Protein AF-A0A6P0Z0Z0-F1 (afdb_monomer)

Structure (mmCIF, N/CA/C/O backbone):
data_AF-A0A6P0Z0Z0-F1
#
_entry.id   AF-A0A6P0Z0Z0-F1
#
loop_
_atom_site.group_PDB
_atom_site.id
_atom_site.type_symbol
_atom_site.label_atom_id
_atom_site.label_alt_id
_atom_site.label_comp_id
_atom_site.label_asym_id
_atom_site.label_entity_id
_atom_site.label_seq_id
_atom_site.pdbx_PDB_ins_code
_atom_site.Cartn_x
_atom_site.Cartn_y
_atom_site.Cartn_z
_atom_site.occupancy
_atom_site.B_iso_or_equiv
_atom_site.auth_seq_id
_atom_site.auth_comp_id
_atom_site.auth_asym_id
_atom_site.auth_atom_id
_atom_site.pdbx_PDB_model_num
ATOM 1 N N . MET A 1 1 ? -19.751 -30.776 37.132 1.00 36.06 1 MET A N 1
ATOM 2 C CA . MET A 1 1 ? -18.309 -31.025 36.931 1.00 36.06 1 MET A CA 1
ATOM 3 C C . MET A 1 1 ? -17.970 -30.362 35.614 1.00 36.06 1 MET A C 1
ATOM 5 O O . MET A 1 1 ? -18.369 -30.858 34.571 1.00 36.06 1 MET A O 1
ATOM 9 N N . ASN A 1 2 ? -17.449 -29.142 35.716 1.00 34.41 2 ASN A N 1
ATOM 10 C CA . ASN A 1 2 ? -17.318 -28.183 34.624 1.00 34.41 2 ASN A CA 1
ATOM 11 C C . ASN A 1 2 ? -16.089 -28.519 33.781 1.00 34.41 2 ASN A C 1
ATOM 13 O O . ASN A 1 2 ? -15.013 -28.704 34.344 1.00 34.41 2 ASN A O 1
ATOM 17 N N . GLN A 1 3 ? -16.241 -28.529 32.462 1.00 35.66 3 GLN A N 1
ATOM 18 C CA . GLN A 1 3 ? -15.144 -28.285 31.529 1.00 35.66 3 GLN A CA 1
ATOM 19 C C . GLN A 1 3 ? -15.660 -27.324 30.459 1.00 35.66 3 GLN A C 1
ATOM 21 O O . GLN A 1 3 ? -16.188 -27.728 29.426 1.00 35.66 3 GLN A O 1
ATOM 26 N N . GLU A 1 4 ? -15.559 -26.033 30.775 1.00 37.53 4 GLU A N 1
ATOM 27 C CA . GLU A 1 4 ? -15.492 -24.962 29.785 1.00 37.53 4 GLU A CA 1
ATOM 28 C C . GLU A 1 4 ? -14.171 -25.145 29.029 1.00 37.53 4 GLU A C 1
ATOM 30 O O . GLU A 1 4 ? -13.097 -25.067 29.622 1.00 37.53 4 GLU A O 1
ATOM 35 N N . TYR A 1 5 ? -14.249 -25.474 27.740 1.00 38.09 5 TYR A N 1
ATOM 36 C CA . TYR A 1 5 ? -13.088 -25.472 26.857 1.00 38.09 5 TYR A CA 1
ATOM 37 C C . TYR A 1 5 ? -12.923 -24.068 26.275 1.00 38.09 5 TYR A C 1
ATOM 39 O O . TYR A 1 5 ? -13.755 -23.601 25.495 1.00 38.09 5 TYR A O 1
ATOM 47 N N . ASP A 1 6 ? -11.833 -23.428 26.691 1.00 36.09 6 ASP A N 1
ATOM 48 C CA . ASP A 1 6 ? -11.301 -22.155 26.219 1.00 36.09 6 ASP A CA 1
ATOM 49 C C . ASP A 1 6 ? -11.391 -21.989 24.691 1.00 36.09 6 ASP A C 1
ATOM 51 O O . ASP A 1 6 ? -10.693 -22.655 23.927 1.00 36.09 6 ASP A O 1
ATOM 55 N N . HIS A 1 7 ? -12.203 -21.027 24.247 1.00 35.59 7 HIS A N 1
ATOM 56 C CA . HIS A 1 7 ? -12.142 -20.431 22.908 1.00 35.59 7 HIS A CA 1
ATOM 57 C C . HIS A 1 7 ? -11.377 -19.098 22.981 1.00 35.59 7 HIS A C 1
ATOM 59 O O . HIS A 1 7 ? -11.901 -18.033 22.652 1.00 35.59 7 HIS A O 1
ATOM 65 N N . PHE A 1 8 ? -10.117 -19.129 23.430 1.00 36.81 8 PHE A N 1
ATOM 66 C CA . PHE A 1 8 ? -9.229 -17.976 23.266 1.00 36.81 8 PHE A CA 1
ATOM 67 C C . PHE A 1 8 ? -8.790 -17.895 21.802 1.00 36.81 8 PHE A C 1
ATOM 69 O O . PHE A 1 8 ? -7.833 -18.523 21.356 1.00 36.81 8 PHE A O 1
ATOM 76 N N . ASN A 1 9 ? -9.597 -17.145 21.055 1.00 37.28 9 ASN A N 1
ATOM 77 C CA . ASN A 1 9 ? -9.466 -16.836 19.643 1.00 37.28 9 ASN A CA 1
ATOM 78 C C . ASN A 1 9 ? -8.043 -16.393 19.267 1.00 37.28 9 ASN A C 1
ATOM 80 O O . ASN A 1 9 ? -7.393 -15.623 19.973 1.00 37.28 9 ASN A O 1
ATOM 84 N N . ASN A 1 10 ? -7.615 -16.845 18.094 1.00 40.38 10 ASN A N 1
ATOM 85 C CA . ASN A 1 10 ? -6.327 -16.637 17.436 1.00 40.38 10 ASN A CA 1
ATOM 86 C C . ASN A 1 10 ? -6.111 -15.165 16.985 1.00 40.38 10 ASN A C 1
ATOM 88 O O . ASN A 1 10 ? -5.918 -14.874 15.809 1.00 40.38 10 ASN A O 1
ATOM 92 N N . GLN A 1 11 ? -6.194 -14.217 17.923 1.00 48.72 11 GLN A N 1
ATOM 93 C CA . GLN A 1 11 ? -6.231 -12.758 17.707 1.00 48.72 11 GLN A CA 1
ATOM 94 C C . GLN A 1 11 ? -4.870 -12.121 17.363 1.00 48.72 11 GLN A C 1
ATOM 96 O O . GLN A 1 11 ? -4.779 -10.912 17.178 1.00 48.72 11 GLN A O 1
ATOM 101 N N . ASN A 1 12 ? -3.796 -12.912 17.280 1.00 54.72 12 ASN A N 1
ATOM 102 C CA . ASN A 1 12 ? -2.434 -12.410 17.059 1.00 54.72 12 ASN A CA 1
ATOM 103 C C . ASN A 1 12 ? -1.807 -12.878 15.738 1.00 54.72 12 ASN A C 1
ATOM 105 O O . ASN A 1 12 ? -0.615 -12.668 15.512 1.00 54.72 12 ASN A O 1
ATOM 109 N N . GLN A 1 13 ? -2.587 -13.525 14.871 1.00 74.38 13 GLN A N 1
ATOM 110 C CA . GLN A 1 13 ? -2.103 -13.979 13.575 1.00 74.38 13 GLN A CA 1
ATOM 111 C C . GLN A 1 13 ? -2.118 -12.820 12.571 1.00 74.38 13 GLN A C 1
ATOM 113 O O . GLN A 1 13 ? -3.112 -12.108 12.436 1.00 74.38 13 GLN A O 1
ATOM 118 N N . SER A 1 14 ? -0.992 -12.622 11.882 1.00 84.19 14 SER A N 1
ATOM 119 C CA . SER A 1 14 ? -0.887 -11.647 10.792 1.00 84.19 14 SER A CA 1
ATOM 120 C C . SER A 1 14 ? -1.923 -11.968 9.712 1.00 84.19 14 SER A C 1
ATOM 122 O O . SER A 1 14 ? -1.946 -13.090 9.205 1.00 84.19 14 SER A O 1
ATOM 124 N N . LEU A 1 15 ? -2.775 -10.997 9.380 1.00 90.31 15 LEU A N 1
ATOM 125 C CA . LEU A 1 15 ? -3.818 -11.128 8.361 1.00 90.31 15 LEU A CA 1
ATOM 126 C C . LEU A 1 15 ? -3.229 -11.044 6.953 1.00 90.31 15 LEU A C 1
ATOM 128 O O . LEU A 1 15 ? -3.681 -11.739 6.049 1.00 90.31 15 LEU A O 1
ATOM 132 N N . HIS A 1 16 ? -2.231 -10.181 6.762 1.00 95.12 16 HIS A N 1
ATOM 133 C CA . HIS A 1 16 ? -1.623 -9.926 5.462 1.00 95.12 16 HIS A CA 1
ATOM 134 C C . HIS A 1 16 ? -0.207 -9.349 5.635 1.00 95.12 16 HIS A C 1
ATOM 136 O O . HIS A 1 16 ? -0.014 -8.531 6.533 1.00 95.12 16 HIS A O 1
ATOM 142 N N . PRO A 1 17 ? 0.787 -9.690 4.792 1.00 95.19 17 PRO A N 1
ATOM 143 C CA . PRO A 1 17 ? 2.170 -9.233 4.975 1.00 95.19 17 PRO A CA 1
ATOM 144 C C . PRO A 1 17 ? 2.348 -7.709 5.035 1.00 95.19 17 PRO A C 1
ATOM 146 O O . PRO A 1 17 ? 3.215 -7.226 5.755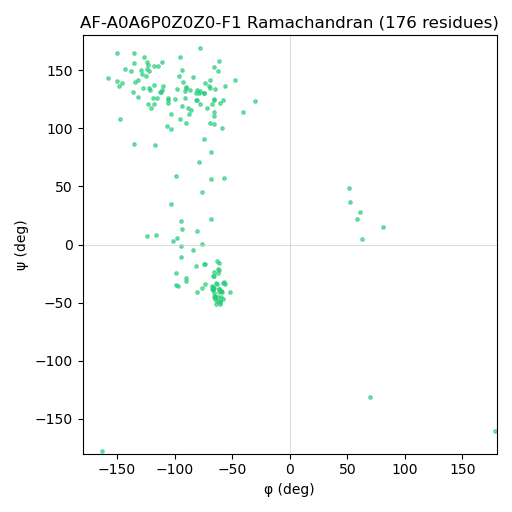 1.00 95.19 17 PRO A O 1
ATOM 149 N N . LEU A 1 18 ? 1.518 -6.949 4.311 1.00 97.06 18 LEU A N 1
ATOM 150 C CA . LEU A 1 18 ? 1.559 -5.481 4.320 1.00 97.06 18 LEU A CA 1
ATOM 151 C C . LEU A 1 18 ? 0.661 -4.844 5.389 1.00 97.06 18 LEU A C 1
ATOM 153 O O . LEU A 1 18 ? 0.992 -3.776 5.893 1.00 97.06 18 LEU A O 1
ATOM 157 N N . LEU A 1 19 ? -0.468 -5.473 5.735 1.00 97.50 19 LEU A N 1
ATOM 158 C CA . LEU A 1 19 ? -1.439 -4.907 6.684 1.00 97.50 19 LEU A CA 1
ATOM 159 C C . LEU A 1 19 ? -1.145 -5.314 8.133 1.00 97.50 19 LEU A C 1
ATOM 161 O O . LEU A 1 19 ? -1.442 -4.576 9.066 1.00 97.50 19 LEU A O 1
ATOM 165 N N . GLY A 1 20 ? -0.537 -6.486 8.312 1.00 96.75 20 GLY A N 1
ATOM 166 C CA . GLY A 1 20 ? -0.215 -7.076 9.598 1.00 96.75 20 GLY A CA 1
ATOM 167 C C . GLY A 1 20 ? -1.463 -7.529 10.343 1.00 96.75 20 GLY A C 1
ATOM 168 O O . GLY A 1 20 ? -2.291 -8.256 9.793 1.00 96.75 20 GLY A O 1
ATOM 169 N N . ARG A 1 21 ? -1.582 -7.148 11.613 1.00 95.69 21 ARG A N 1
ATOM 170 C CA . ARG A 1 21 ? -2.682 -7.568 12.496 1.00 95.69 21 ARG A CA 1
ATOM 171 C C . ARG A 1 21 ? -3.602 -6.402 12.825 1.00 95.69 21 ARG A C 1
ATOM 173 O O . ARG A 1 21 ? -3.182 -5.247 12.814 1.00 95.69 21 ARG A O 1
ATOM 180 N N . ARG A 1 22 ? -4.843 -6.713 13.189 1.00 95.44 22 ARG A N 1
ATOM 181 C CA . ARG A 1 22 ? -5.772 -5.732 13.755 1.00 95.44 22 ARG A CA 1
ATOM 182 C C . ARG A 1 22 ? -5.372 -5.406 15.195 1.00 95.44 22 ARG A C 1
ATOM 184 O O . ARG A 1 22 ? -5.011 -6.301 15.953 1.00 95.44 22 ARG A O 1
ATOM 191 N N . LEU A 1 23 ? -5.456 -4.135 15.568 1.00 93.69 23 LEU A N 1
ATOM 192 C CA . LEU A 1 23 ? -5.315 -3.674 16.944 1.00 93.69 23 LEU A CA 1
ATOM 193 C C . LEU A 1 23 ? -6.705 -3.479 17.555 1.00 93.69 23 LEU A C 1
ATOM 195 O O . LEU A 1 23 ? -7.585 -2.872 16.938 1.00 93.69 23 LEU A O 1
ATOM 199 N N . GLU A 1 24 ? -6.903 -3.977 18.773 1.00 86.50 24 GLU A N 1
ATOM 200 C CA . GLU A 1 24 ? -8.124 -3.706 19.528 1.00 86.50 24 GLU A CA 1
ATOM 201 C C . GLU A 1 24 ? -8.160 -2.235 19.951 1.00 86.50 24 GLU A C 1
ATOM 203 O O . GLU A 1 24 ? -7.171 -1.668 20.420 1.00 86.50 24 GLU A O 1
ATOM 208 N N . SER A 1 25 ? -9.312 -1.594 19.764 1.00 81.00 25 SER A N 1
ATOM 209 C CA . SER A 1 25 ? -9.503 -0.193 20.115 1.00 81.00 25 SER A CA 1
ATOM 210 C C . SER A 1 25 ? -10.924 0.042 20.604 1.00 81.00 25 SER A C 1
ATOM 212 O O . SER A 1 25 ? -11.872 -0.496 20.040 1.00 81.00 25 SER A O 1
ATOM 214 N N . ALA A 1 26 ? -11.065 0.850 21.655 1.00 76.12 26 ALA A N 1
ATOM 215 C CA . ALA A 1 26 ? -12.363 1.229 22.216 1.00 76.12 26 ALA A CA 1
ATOM 216 C C . ALA A 1 26 ? -13.012 2.424 21.487 1.00 76.12 26 ALA A C 1
ATOM 218 O O . ALA A 1 26 ? -14.126 2.819 21.822 1.00 76.12 26 ALA A O 1
ATOM 219 N N . ILE A 1 27 ? -12.310 3.024 20.521 1.00 77.56 27 ILE A N 1
ATOM 220 C CA . ILE A 1 27 ? -12.801 4.141 19.704 1.00 77.56 27 ILE A CA 1
ATOM 221 C C . ILE A 1 27 ? -13.383 3.637 18.380 1.00 77.56 27 ILE A C 1
ATOM 223 O O . ILE A 1 27 ? -13.071 2.535 17.936 1.00 77.56 27 ILE A O 1
ATOM 227 N N . ASN A 1 28 ? -14.200 4.470 17.729 1.00 77.75 28 ASN A N 1
ATOM 228 C CA . ASN A 1 28 ? -14.851 4.164 16.449 1.00 77.75 28 ASN A CA 1
ATOM 229 C C . ASN A 1 28 ? -13.890 4.258 15.240 1.00 77.75 28 ASN A C 1
ATOM 231 O O . ASN A 1 28 ? -14.197 4.867 14.217 1.00 77.75 28 ASN A O 1
ATOM 235 N N . GLU A 1 29 ? -12.697 3.688 15.383 1.00 89.19 29 GLU A N 1
ATOM 236 C CA . GLU A 1 29 ? -11.682 3.561 14.344 1.00 89.19 29 GLU A CA 1
ATOM 237 C C . GLU A 1 29 ? -11.188 2.120 14.324 1.00 89.19 29 GLU A C 1
ATOM 239 O O . GLU A 1 29 ? -10.992 1.494 15.368 1.00 89.19 29 GLU A O 1
ATOM 244 N N . VAL A 1 30 ? -10.932 1.600 13.129 1.00 94.25 30 VAL A N 1
ATOM 245 C CA . VAL A 1 30 ? -10.272 0.308 12.973 1.00 94.25 30 VAL A CA 1
ATOM 246 C C . VAL A 1 30 ? -8.809 0.555 12.667 1.00 94.25 30 VAL A C 1
ATOM 248 O O . VAL A 1 30 ? -8.481 1.269 11.723 1.00 94.25 30 VAL A O 1
ATOM 251 N N . LYS A 1 31 ? -7.926 -0.045 13.463 1.00 95.75 31 LYS A N 1
ATOM 252 C CA . LYS A 1 31 ? -6.480 0.106 13.315 1.00 95.75 31 LYS A CA 1
ATOM 253 C C . LYS A 1 31 ? -5.847 -1.232 13.001 1.00 95.75 31 LYS A C 1
ATOM 255 O O . LYS A 1 31 ? -6.176 -2.244 13.619 1.00 95.75 31 LYS A O 1
ATOM 260 N N . PHE A 1 32 ? -4.918 -1.207 12.065 1.00 97.19 32 PHE A N 1
ATOM 261 C CA . PHE A 1 32 ? -4.037 -2.315 11.749 1.00 97.19 32 PHE A CA 1
ATOM 262 C C . PHE A 1 32 ? -2.598 -1.854 11.873 1.00 97.19 32 PHE A C 1
ATOM 264 O O . PHE A 1 32 ? -2.301 -0.679 11.654 1.00 97.19 32 PHE A O 1
ATOM 271 N N . GLU A 1 33 ? -1.719 -2.786 12.212 1.00 96.94 33 GLU A N 1
ATOM 272 C CA . GLU A 1 33 ? -0.294 -2.533 12.338 1.00 96.94 33 GLU A CA 1
ATOM 273 C C . GLU A 1 33 ? 0.510 -3.654 11.694 1.00 96.94 33 GLU A C 1
ATOM 275 O O . GLU A 1 33 ? 0.294 -4.838 11.983 1.00 96.94 33 GLU A O 1
ATOM 280 N N . SER A 1 34 ? 1.477 -3.259 10.868 1.00 96.81 34 SER A N 1
ATOM 281 C CA . SER A 1 34 ? 2.470 -4.144 10.277 1.00 96.81 34 SER A CA 1
ATOM 282 C C . SER A 1 34 ? 3.886 -3.648 10.539 1.00 96.81 34 SER A C 1
ATOM 284 O O . SER A 1 34 ? 4.135 -2.486 10.869 1.00 96.81 34 SER A O 1
ATOM 286 N N . GLN A 1 35 ? 4.829 -4.570 10.389 1.00 96.38 35 GLN A N 1
ATOM 287 C CA . GLN A 1 35 ? 6.253 -4.287 10.381 1.00 96.38 35 GLN A CA 1
ATOM 288 C C . GLN A 1 35 ? 6.804 -4.753 9.043 1.00 96.38 35 GLN A C 1
ATOM 290 O O . GLN A 1 35 ? 6.743 -5.943 8.733 1.00 96.38 35 GLN A O 1
ATOM 295 N N . ILE A 1 36 ? 7.332 -3.814 8.264 1.00 96.38 36 ILE A N 1
ATOM 296 C CA . ILE A 1 36 ? 7.952 -4.091 6.967 1.00 96.38 36 ILE A CA 1
ATOM 297 C C . ILE A 1 36 ? 9.426 -3.696 6.995 1.00 96.38 36 ILE A C 1
ATOM 299 O O . ILE A 1 36 ? 9.850 -2.836 7.771 1.00 96.38 36 ILE A O 1
ATOM 303 N N . ARG A 1 37 ? 10.212 -4.349 6.147 1.00 96.19 37 ARG A N 1
ATOM 304 C CA . ARG A 1 37 ? 11.631 -4.069 5.907 1.00 96.19 37 ARG A CA 1
ATOM 305 C C . ARG A 1 37 ? 11.881 -4.092 4.406 1.00 96.19 37 ARG A C 1
ATOM 307 O O . ARG A 1 37 ? 11.057 -4.623 3.664 1.00 96.19 37 ARG A O 1
ATOM 314 N N . ILE A 1 38 ? 13.021 -3.571 3.966 1.00 95.44 38 ILE A N 1
ATOM 315 C CA . ILE A 1 38 ? 13.395 -3.591 2.547 1.00 95.44 38 ILE A CA 1
ATOM 316 C C . ILE A 1 38 ? 13.395 -5.021 1.965 1.00 95.44 38 ILE A C 1
ATOM 318 O O . ILE A 1 38 ? 12.936 -5.216 0.844 1.00 95.44 38 ILE A O 1
ATOM 322 N N . GLU A 1 39 ? 13.754 -6.043 2.750 1.00 94.75 39 GLU A N 1
ATOM 323 C CA . GLU A 1 39 ? 13.755 -7.452 2.321 1.00 94.75 39 GLU A CA 1
ATOM 324 C C . GLU A 1 39 ? 12.461 -8.220 2.664 1.00 94.75 39 GLU A C 1
ATOM 326 O O . GLU A 1 39 ? 12.348 -9.413 2.375 1.00 94.75 39 GLU A O 1
ATOM 331 N N . SER A 1 40 ? 11.481 -7.584 3.322 1.00 93.38 40 SER A N 1
ATOM 332 C CA . SER A 1 40 ? 10.277 -8.264 3.816 1.00 93.38 40 SER A CA 1
ATOM 333 C C . SER A 1 40 ? 9.035 -7.361 3.797 1.00 93.38 40 SER A C 1
ATOM 335 O O . SER A 1 40 ? 8.892 -6.513 4.685 1.00 93.38 40 SER A O 1
ATOM 337 N N . PRO A 1 41 ? 8.075 -7.605 2.881 1.00 93.81 41 PRO A N 1
ATOM 338 C CA . PRO A 1 41 ? 8.076 -8.661 1.856 1.00 93.81 41 PRO A CA 1
ATOM 339 C C . PRO A 1 41 ? 9.167 -8.507 0.784 1.00 93.81 41 PRO A C 1
ATOM 341 O O . PRO A 1 41 ? 9.561 -7.394 0.454 1.00 93.81 41 PRO A O 1
ATOM 344 N N . THR A 1 42 ? 9.604 -9.621 0.189 1.00 93.81 42 THR A N 1
ATOM 345 C CA . THR A 1 42 ? 10.766 -9.665 -0.726 1.00 93.81 42 THR A CA 1
ATOM 346 C C . THR A 1 42 ? 10.627 -8.810 -1.982 1.00 93.81 42 THR A C 1
ATOM 348 O O . THR A 1 42 ? 11.631 -8.447 -2.577 1.00 93.81 42 THR A O 1
ATOM 351 N N . PHE A 1 43 ? 9.412 -8.465 -2.409 1.00 94.62 43 PHE A N 1
ATOM 352 C CA . PHE A 1 43 ? 9.227 -7.594 -3.571 1.00 94.62 43 PHE A CA 1
ATOM 353 C C . PHE A 1 43 ? 9.557 -6.120 -3.272 1.00 94.62 43 PHE A C 1
ATOM 355 O O . PHE A 1 43 ? 9.725 -5.342 -4.208 1.00 94.62 43 PHE A O 1
ATOM 362 N N . LEU A 1 44 ? 9.638 -5.710 -1.998 1.00 95.75 44 LEU A N 1
ATOM 363 C CA . LEU A 1 44 ? 9.850 -4.306 -1.628 1.00 95.75 44 LEU A CA 1
ATOM 364 C C . LEU A 1 44 ? 11.222 -3.778 -2.064 1.00 95.75 44 LEU A C 1
ATOM 366 O O . LEU A 1 44 ? 11.309 -2.652 -2.549 1.00 95.75 44 LEU A O 1
ATOM 370 N N . GLN A 1 45 ? 12.268 -4.603 -1.985 1.00 95.50 45 GLN A N 1
ATOM 371 C CA . GLN A 1 45 ? 13.608 -4.276 -2.492 1.00 95.50 45 GLN A CA 1
ATOM 372 C C . GLN A 1 45 ? 13.660 -4.067 -4.015 1.00 95.50 45 GLN A C 1
ATOM 374 O O . GLN A 1 45 ? 14.653 -3.562 -4.521 1.00 95.50 45 GLN A O 1
ATOM 379 N N . HIS A 1 46 ? 12.623 -4.465 -4.760 1.00 96.12 46 HIS A N 1
ATOM 380 C CA . HIS A 1 46 ? 12.593 -4.385 -6.224 1.00 96.12 46 HIS A CA 1
ATOM 381 C C . HIS A 1 46 ? 11.858 -3.145 -6.746 1.00 96.12 46 HIS A C 1
ATOM 383 O O . HIS A 1 46 ? 11.655 -3.028 -7.950 1.00 96.12 46 HIS A O 1
ATOM 389 N N . HIS A 1 47 ? 11.426 -2.227 -5.882 1.00 96.56 47 HIS A N 1
ATOM 390 C CA . HIS A 1 47 ? 10.792 -0.981 -6.306 1.00 96.56 47 HIS A CA 1
ATOM 391 C C . HIS A 1 47 ? 11.633 0.218 -5.867 1.00 96.56 47 HIS A C 1
ATOM 393 O O . HIS A 1 47 ? 11.411 0.814 -4.806 1.00 96.56 47 HIS A O 1
ATOM 399 N N . CYS A 1 48 ? 12.613 0.564 -6.701 1.00 96.69 48 CYS A N 1
ATOM 400 C CA . CYS A 1 48 ? 13.607 1.580 -6.394 1.00 96.69 48 CYS A CA 1
ATOM 401 C C . CYS A 1 48 ? 13.425 2.838 -7.248 1.00 96.69 48 CYS A C 1
ATOM 403 O O . CYS A 1 48 ? 13.211 2.770 -8.457 1.00 96.69 48 CYS A O 1
ATOM 405 N N . VAL A 1 49 ? 13.542 4.005 -6.614 1.00 96.44 49 VAL A N 1
ATOM 406 C CA . VAL A 1 49 ? 13.555 5.312 -7.283 1.00 96.44 49 VAL A CA 1
ATOM 407 C C . VAL A 1 49 ? 14.726 6.124 -6.735 1.00 9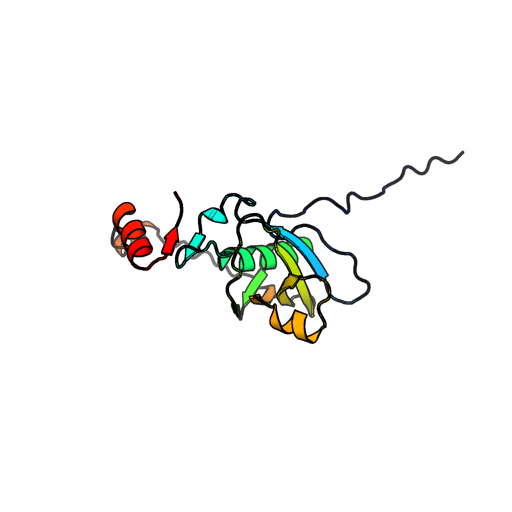6.44 49 VAL A C 1
ATOM 409 O O . VAL A 1 49 ? 14.856 6.263 -5.521 1.00 96.44 49 VAL A O 1
ATOM 412 N N . TYR A 1 50 ? 15.593 6.641 -7.610 1.00 95.19 50 TYR A N 1
ATOM 413 C CA . TYR A 1 50 ? 16.853 7.306 -7.233 1.00 95.19 50 TYR A CA 1
ATOM 414 C C . TYR A 1 50 ? 17.715 6.469 -6.269 1.00 95.19 50 TYR A C 1
ATOM 416 O O . TYR A 1 50 ? 18.157 6.966 -5.233 1.00 95.19 50 TYR A O 1
ATOM 424 N N . ASP A 1 51 ? 17.914 5.187 -6.593 1.00 92.56 51 ASP A N 1
ATOM 425 C CA . ASP A 1 51 ? 18.684 4.216 -5.794 1.00 92.56 51 ASP A CA 1
ATOM 426 C C . ASP A 1 51 ? 18.160 4.021 -4.356 1.00 92.56 51 ASP A C 1
ATOM 428 O O . ASP A 1 51 ? 18.884 3.590 -3.457 1.00 92.56 51 ASP A O 1
ATOM 432 N N . ARG A 1 52 ? 16.884 4.349 -4.111 1.00 95.56 52 ARG A N 1
ATOM 433 C CA . ARG A 1 52 ? 16.199 4.130 -2.832 1.00 95.56 52 ARG A CA 1
ATOM 434 C C . ARG A 1 52 ? 15.020 3.195 -3.023 1.00 95.56 52 ARG A C 1
ATOM 436 O O . ARG A 1 52 ? 14.133 3.495 -3.821 1.00 95.56 52 ARG A O 1
ATOM 443 N N . ALA A 1 53 ? 14.961 2.121 -2.240 1.00 96.56 53 ALA A N 1
ATOM 444 C CA . ALA A 1 53 ? 13.746 1.327 -2.130 1.00 96.56 53 ALA A CA 1
ATOM 445 C C . ALA A 1 53 ? 12.648 2.173 -1.477 1.00 96.56 53 ALA A C 1
ATOM 447 O O . ALA A 1 53 ? 12.822 2.712 -0.378 1.00 96.56 53 ALA A O 1
ATOM 448 N N . ILE A 1 54 ? 11.517 2.299 -2.164 1.00 96.50 54 ILE A N 1
ATOM 449 C CA . ILE A 1 54 ? 10.345 3.013 -1.661 1.00 96.50 54 ILE A CA 1
ATOM 450 C C . ILE A 1 54 ? 9.133 2.096 -1.708 1.00 96.50 54 ILE A C 1
ATOM 452 O O . ILE A 1 54 ? 8.976 1.304 -2.639 1.00 96.50 54 ILE A O 1
ATOM 456 N N . LEU A 1 55 ? 8.245 2.228 -0.725 1.00 97.38 55 LEU A N 1
ATOM 457 C CA . LEU A 1 55 ? 6.991 1.486 -0.721 1.00 97.38 55 LEU A CA 1
ATOM 458 C C . LEU A 1 55 ? 6.167 1.857 -1.977 1.00 97.38 55 LEU A C 1
ATOM 460 O O . LEU A 1 55 ? 5.865 3.042 -2.164 1.00 97.38 55 LEU A O 1
ATOM 464 N N . PRO A 1 56 ? 5.800 0.889 -2.841 1.00 97.38 56 PRO A N 1
ATOM 465 C CA . PRO A 1 56 ? 5.061 1.179 -4.066 1.00 97.38 56 PRO A CA 1
ATOM 466 C C . PRO A 1 56 ? 3.693 1.799 -3.782 1.00 97.38 56 PRO A C 1
ATOM 468 O O . PRO A 1 56 ? 3.020 1.431 -2.820 1.00 97.38 56 PRO A O 1
ATOM 471 N N . ALA A 1 57 ? 3.215 2.653 -4.691 1.00 97.38 57 ALA A N 1
ATOM 472 C CA . ALA A 1 57 ? 1.864 3.219 -4.628 1.00 97.38 57 ALA A CA 1
ATOM 473 C C . ALA A 1 57 ? 0.775 2.137 -4.463 1.00 97.38 57 ALA A C 1
ATOM 475 O O . ALA A 1 57 ? -0.161 2.287 -3.678 1.00 97.38 57 ALA A O 1
ATOM 476 N N . THR A 1 58 ? 0.933 1.020 -5.176 1.00 97.44 58 THR A N 1
ATOM 477 C CA . THR A 1 58 ? 0.014 -0.123 -5.152 1.00 97.44 58 THR A CA 1
ATOM 478 C C . THR A 1 58 ? -0.029 -0.830 -3.798 1.00 97.44 58 THR A C 1
ATOM 480 O O . THR A 1 58 ? -1.073 -1.362 -3.439 1.00 97.44 58 THR A O 1
ATOM 483 N N . ALA A 1 59 ? 1.046 -0.783 -3.005 1.00 98.06 59 ALA A N 1
ATOM 484 C CA . ALA A 1 59 ? 1.069 -1.382 -1.673 1.00 98.06 59 ALA A CA 1
ATOM 485 C C . ALA A 1 59 ? 0.127 -0.652 -0.700 1.00 98.06 59 ALA A C 1
ATOM 487 O O . ALA A 1 59 ? -0.527 -1.300 0.113 1.00 98.06 59 ALA A O 1
ATOM 488 N N . TYR A 1 60 ? -0.005 0.674 -0.810 1.00 98.50 60 TYR A N 1
ATOM 489 C CA . TYR A 1 60 ? -0.979 1.436 -0.018 1.00 98.50 60 TYR A CA 1
ATOM 490 C C . TYR A 1 60 ? -2.423 1.074 -0.375 1.00 98.50 60 TYR A C 1
ATOM 492 O O . TYR A 1 60 ? -3.264 0.920 0.509 1.00 98.50 60 TYR A O 1
ATOM 500 N N . ILE A 1 61 ? -2.706 0.919 -1.672 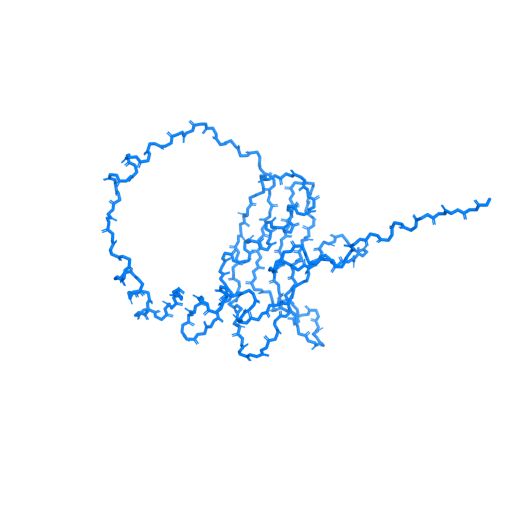1.00 98.19 61 ILE A N 1
ATOM 501 C CA . ILE A 1 61 ? -4.025 0.503 -2.167 1.00 98.19 61 ILE A CA 1
ATOM 502 C C . ILE A 1 61 ? -4.361 -0.896 -1.636 1.00 98.19 61 ILE A C 1
ATOM 504 O O . ILE A 1 61 ? -5.454 -1.103 -1.111 1.00 98.19 61 ILE A O 1
ATOM 508 N N . GLU A 1 62 ? -3.401 -1.820 -1.694 1.00 97.69 62 GLU A N 1
ATOM 509 C CA . GLU A 1 62 ? -3.543 -3.179 -1.168 1.00 97.69 62 GLU A CA 1
ATOM 510 C C . GLU A 1 62 ? -3.837 -3.188 0.339 1.00 97.69 62 GLU A C 1
ATOM 512 O O . GLU A 1 62 ? -4.752 -3.878 0.787 1.00 97.69 62 GLU A O 1
ATOM 517 N N . MET A 1 63 ? -3.110 -2.385 1.130 1.00 98.19 63 MET A N 1
ATOM 518 C CA . MET A 1 63 ? -3.365 -2.234 2.568 1.00 98.19 63 MET A CA 1
ATOM 519 C C . MET A 1 63 ? -4.793 -1.742 2.837 1.00 98.19 63 MET A C 1
ATOM 521 O O . MET A 1 63 ? -5.488 -2.318 3.673 1.00 98.19 63 MET A O 1
ATOM 525 N N . ALA A 1 64 ? -5.251 -0.710 2.121 1.00 97.94 64 ALA A N 1
ATOM 526 C CA . ALA A 1 64 ? -6.582 -0.135 2.305 1.00 97.94 64 ALA A CA 1
ATOM 527 C C . ALA A 1 64 ? -7.707 -1.119 1.931 1.00 97.94 64 ALA A C 1
ATOM 529 O O . ALA A 1 64 ? -8.647 -1.305 2.708 1.00 97.94 64 ALA A O 1
ATOM 530 N N . LEU A 1 65 ? -7.594 -1.784 0.776 1.00 96.56 65 LEU A N 1
ATOM 531 C CA . LEU A 1 65 ? -8.574 -2.770 0.311 1.00 96.56 65 LEU A CA 1
ATOM 532 C C . LEU A 1 65 ? -8.608 -4.006 1.214 1.00 96.56 65 LEU A C 1
ATOM 534 O O . LEU A 1 65 ? -9.681 -4.433 1.638 1.00 96.56 65 LEU A O 1
ATOM 538 N N . THR A 1 66 ? -7.442 -4.541 1.585 1.00 96.19 66 THR A N 1
ATOM 539 C CA . THR A 1 66 ? -7.355 -5.670 2.520 1.00 96.19 66 THR A CA 1
ATOM 540 C C . THR A 1 66 ? -7.971 -5.312 3.873 1.00 96.19 66 THR A C 1
ATOM 542 O O . THR A 1 66 ? -8.690 -6.122 4.461 1.00 96.19 66 THR A O 1
ATOM 545 N N . ALA A 1 67 ? -7.744 -4.088 4.363 1.00 96.19 67 ALA A N 1
ATOM 546 C CA . ALA A 1 67 ? -8.295 -3.638 5.635 1.00 96.19 67 ALA A CA 1
ATOM 547 C C . ALA A 1 67 ? -9.826 -3.658 5.631 1.00 96.19 67 ALA A C 1
ATOM 549 O O . ALA A 1 67 ? -10.420 -4.241 6.537 1.00 96.19 67 ALA A O 1
ATOM 550 N N . VAL A 1 68 ? -10.481 -3.094 4.613 1.00 95.25 68 VAL A N 1
ATOM 551 C CA . VAL A 1 68 ? -11.953 -3.060 4.566 1.00 95.25 68 VAL A CA 1
ATOM 552 C C . VAL A 1 68 ? -12.573 -4.424 4.247 1.00 95.25 68 VAL A C 1
ATOM 554 O O . VAL A 1 68 ? -13.597 -4.786 4.834 1.00 95.25 68 VAL A O 1
ATOM 557 N N . ASN A 1 69 ? -11.911 -5.238 3.421 1.00 93.62 69 ASN A N 1
ATOM 558 C CA . ASN A 1 69 ? -12.327 -6.617 3.145 1.00 93.62 69 ASN A CA 1
ATOM 559 C C . ASN A 1 69 ? -12.221 -7.516 4.388 1.00 93.62 69 ASN A C 1
ATOM 561 O O . ASN A 1 69 ? -12.941 -8.500 4.510 1.00 93.62 69 ASN A O 1
ATOM 565 N N . SER A 1 70 ? -11.371 -7.174 5.362 1.00 92.56 70 SER A N 1
ATOM 566 C CA . SER A 1 70 ? -11.337 -7.891 6.645 1.00 92.56 70 SER A CA 1
ATOM 567 C C . SER A 1 70 ? -12.534 -7.574 7.558 1.00 92.56 70 SER A C 1
ATOM 569 O O . SER A 1 70 ? -12.800 -8.312 8.509 1.00 92.56 70 SER A O 1
ATOM 571 N N . LEU A 1 71 ? -13.261 -6.482 7.289 1.00 89.94 71 LEU A N 1
ATOM 572 C CA . LEU A 1 71 ? -14.397 -6.012 8.092 1.00 89.94 71 LEU A CA 1
ATOM 573 C C . LEU A 1 71 ? -15.752 -6.414 7.514 1.00 89.94 71 LEU A C 1
ATOM 575 O O . LEU A 1 71 ? -16.735 -6.491 8.250 1.00 89.94 71 LEU A O 1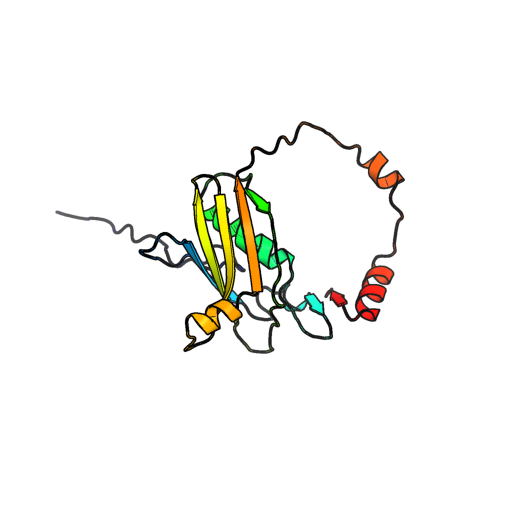
ATOM 579 N N . SER A 1 72 ? -15.816 -6.662 6.209 1.00 82.56 72 SER A N 1
ATOM 580 C CA . SER A 1 72 ? -17.052 -6.979 5.501 1.00 82.56 72 SER A CA 1
ATOM 581 C C . SER A 1 72 ? -16.820 -8.109 4.507 1.00 82.56 72 SER A C 1
ATOM 583 O O . SER A 1 72 ? -15.745 -8.234 3.940 1.00 82.56 72 SER A O 1
ATOM 585 N N . LYS A 1 73 ? -17.847 -8.920 4.248 1.00 75.31 73 LYS A N 1
ATOM 586 C CA . LYS A 1 73 ? -17.784 -9.976 3.221 1.00 75.31 73 LYS A CA 1
ATOM 587 C C . LYS A 1 73 ? -18.015 -9.449 1.797 1.00 75.31 73 LYS A C 1
ATOM 589 O O . LYS A 1 73 ? -18.284 -10.241 0.902 1.00 75.31 73 LYS A O 1
ATOM 594 N N . SER A 1 74 ? -18.008 -8.131 1.608 1.00 76.56 74 SER A N 1
ATOM 595 C CA . SER A 1 74 ? -18.218 -7.529 0.296 1.00 76.56 74 SER A CA 1
ATOM 596 C C . SER A 1 74 ? -16.888 -7.361 -0.422 1.00 76.56 74 SER A C 1
ATOM 598 O O . SER A 1 74 ? -15.933 -6.877 0.174 1.00 76.56 74 SER A O 1
ATOM 600 N N . GLU A 1 75 ? -16.849 -7.707 -1.705 1.00 71.56 75 GLU A N 1
ATOM 601 C CA . GLU A 1 75 ? -15.653 -7.595 -2.549 1.00 71.56 75 GLU A CA 1
ATOM 602 C C . GLU A 1 75 ? -15.684 -6.355 -3.461 1.00 71.56 75 GLU A C 1
ATOM 604 O O . GLU A 1 75 ? -14.790 -6.151 -4.275 1.00 71.56 75 GLU A O 1
ATOM 609 N N . SER A 1 76 ? -16.712 -5.507 -3.348 1.00 88.25 76 SER A N 1
ATOM 610 C CA . SER A 1 76 ? -16.960 -4.399 -4.289 1.00 88.25 76 SER A CA 1
ATOM 611 C C . SER A 1 76 ? -16.561 -3.024 -3.740 1.00 88.25 76 SER A C 1
ATOM 613 O O . SER A 1 76 ? -17.219 -2.011 -3.990 1.00 88.25 76 SER A O 1
ATOM 615 N N . TRP A 1 77 ? -15.485 -2.979 -2.956 1.00 93.69 77 TRP A N 1
ATOM 616 C CA . TRP A 1 77 ? -14.937 -1.727 -2.442 1.00 93.69 77 TRP A CA 1
ATOM 617 C C . TRP A 1 77 ? -14.124 -1.001 -3.510 1.00 93.69 77 TRP A C 1
ATOM 619 O O . TRP A 1 77 ? -13.254 -1.577 -4.159 1.00 93.69 77 TRP A O 1
ATOM 629 N N . VAL A 1 78 ? -14.388 0.294 -3.661 1.00 94.62 78 VAL A N 1
ATOM 630 C CA . VAL A 1 78 ? -13.685 1.177 -4.593 1.00 94.62 78 VAL A CA 1
ATOM 631 C C . VAL A 1 78 ? -12.872 2.194 -3.808 1.00 94.62 78 VAL A C 1
ATOM 633 O O . VAL A 1 78 ? -13.395 2.853 -2.909 1.00 94.62 78 VAL A O 1
ATOM 636 N N . VAL A 1 79 ? -11.600 2.342 -4.177 1.00 97.00 79 VAL A N 1
ATOM 637 C CA . VAL A 1 79 ? -10.740 3.414 -3.671 1.00 97.00 79 VAL A CA 1
ATOM 638 C C . VAL A 1 79 ? -11.026 4.700 -4.446 1.00 97.00 79 VAL A C 1
ATOM 640 O O . VAL A 1 79 ? -10.900 4.736 -5.668 1.00 97.00 79 VAL A O 1
ATOM 643 N N . GLU A 1 80 ? -11.360 5.774 -3.736 1.00 97.06 80 GLU A N 1
ATOM 644 C CA . GLU A 1 80 ? -11.527 7.118 -4.291 1.00 97.06 80 GLU A CA 1
ATOM 645 C C . GLU A 1 80 ? -10.633 8.133 -3.583 1.00 97.06 80 GLU A C 1
ATOM 647 O O . GLU A 1 80 ? -10.246 7.953 -2.427 1.00 97.06 80 GLU A O 1
ATOM 652 N N . ASN A 1 81 ? -10.334 9.240 -4.271 1.00 97.50 81 ASN A N 1
ATOM 653 C CA . ASN A 1 81 ? -9.552 10.359 -3.733 1.00 97.50 81 ASN A CA 1
ATOM 654 C C . ASN A 1 81 ? -8.210 9.918 -3.120 1.00 97.50 81 ASN A C 1
ATOM 656 O O . ASN A 1 81 ? -7.768 10.457 -2.103 1.00 97.50 81 ASN A O 1
ATOM 660 N N . PHE A 1 82 ? -7.577 8.913 -3.731 1.00 98.31 82 PHE A N 1
ATOM 661 C CA . PHE A 1 82 ? -6.289 8.405 -3.289 1.00 98.31 82 PHE A CA 1
ATOM 662 C C . PHE A 1 82 ? -5.210 9.467 -3.471 1.00 98.31 82 PHE A C 1
ATOM 664 O O . PHE A 1 82 ? -5.009 9.993 -4.565 1.00 98.31 82 PHE A O 1
ATOM 671 N N . THR A 1 83 ? -4.519 9.769 -2.381 1.00 98.12 83 THR A N 1
ATOM 672 C CA . THR A 1 83 ? -3.419 10.726 -2.335 1.00 98.12 83 THR A CA 1
ATOM 673 C C . THR A 1 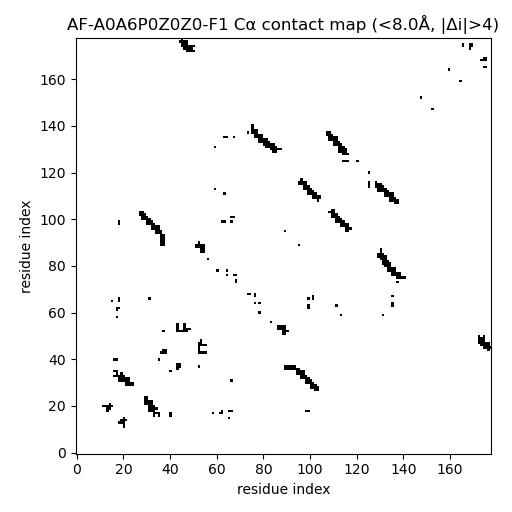83 ? -2.218 10.048 -1.702 1.00 98.12 83 THR A C 1
ATOM 675 O O . THR A 1 83 ? -2.361 9.407 -0.663 1.00 98.12 83 THR A O 1
ATOM 678 N N . ILE A 1 84 ? -1.047 10.227 -2.310 1.00 97.50 84 ILE A N 1
ATOM 679 C CA . ILE A 1 84 ? 0.248 9.920 -1.700 1.00 97.50 84 ILE A CA 1
ATOM 680 C C . ILE A 1 84 ? 0.848 11.260 -1.287 1.00 97.50 84 ILE A C 1
ATOM 682 O O . ILE A 1 84 ? 1.141 12.089 -2.147 1.00 97.50 84 ILE A O 1
ATOM 686 N N . GLN A 1 85 ? 0.967 11.496 0.015 1.00 95.62 85 GLN A N 1
ATOM 687 C CA . GLN A 1 85 ? 1.517 12.739 0.557 1.00 95.62 85 GLN A CA 1
ATOM 688 C C . GLN A 1 85 ? 3.044 12.736 0.535 1.00 95.62 85 GLN A C 1
ATOM 690 O O . GLN A 1 85 ? 3.657 13.745 0.197 1.00 95.62 85 GLN A O 1
ATOM 695 N N . GLU A 1 86 ? 3.650 11.600 0.875 1.00 93.75 86 GLU A N 1
ATOM 696 C CA . GLU A 1 86 ? 5.099 11.460 0.969 1.00 93.75 86 GLU A CA 1
ATOM 697 C C . GLU A 1 86 ? 5.516 10.023 0.650 1.00 93.75 86 GLU A C 1
ATOM 699 O O . GLU A 1 86 ? 4.870 9.059 1.071 1.00 93.75 86 GLU A O 1
ATOM 704 N N . ALA A 1 87 ? 6.623 9.859 -0.075 1.00 94.88 87 ALA A N 1
ATOM 705 C CA . ALA A 1 87 ? 7.200 8.543 -0.312 1.00 94.88 87 ALA A CA 1
ATOM 706 C C . ALA A 1 87 ? 7.691 7.924 1.007 1.00 94.88 87 ALA A C 1
ATOM 708 O O . ALA A 1 87 ? 8.391 8.567 1.786 1.00 94.88 87 ALA A O 1
ATOM 709 N N . LEU A 1 88 ? 7.368 6.653 1.245 1.00 96.00 88 LEU A N 1
ATOM 710 C CA . LEU A 1 88 ? 7.928 5.910 2.369 1.00 96.00 88 LEU A CA 1
ATOM 711 C C . LEU A 1 88 ? 9.211 5.224 1.914 1.00 96.00 88 LEU A C 1
ATOM 713 O O . LEU A 1 88 ? 9.166 4.231 1.188 1.00 96.00 88 LEU A O 1
ATOM 717 N N . ILE A 1 89 ? 10.346 5.782 2.325 1.00 95.94 89 ILE A N 1
ATOM 718 C CA . ILE A 1 89 ? 11.674 5.234 2.041 1.00 95.94 89 ILE A CA 1
ATOM 719 C C . ILE A 1 89 ? 11.955 4.080 3.006 1.00 95.94 89 ILE A C 1
ATOM 721 O O . ILE A 1 89 ? 11.802 4.221 4.221 1.00 95.94 89 ILE A O 1
ATOM 725 N N . LEU A 1 90 ? 12.385 2.944 2.462 1.00 95.50 90 LEU A N 1
ATOM 726 C CA . LEU A 1 90 ? 12.796 1.769 3.221 1.00 95.50 90 LEU A CA 1
ATOM 727 C C . LEU A 1 90 ? 14.314 1.816 3.401 1.00 95.50 90 LEU A C 1
ATOM 729 O O . LEU A 1 90 ? 15.066 1.644 2.445 1.00 95.50 90 LEU A O 1
ATOM 733 N N . LEU A 1 91 ? 14.756 2.104 4.625 1.00 92.19 91 LEU A N 1
ATOM 734 C CA . LEU A 1 91 ? 16.175 2.171 4.969 1.00 92.19 91 LEU A CA 1
ATOM 735 C C . LEU A 1 91 ? 16.738 0.780 5.283 1.00 92.19 91 LEU A C 1
ATOM 737 O O . LEU A 1 91 ? 16.061 -0.054 5.894 1.00 92.19 91 LEU A O 1
ATOM 741 N N . ASP A 1 92 ? 17.993 0.558 4.894 1.00 90.06 92 ASP A N 1
ATOM 742 C CA . ASP A 1 92 ? 18.701 -0.699 5.130 1.00 90.06 92 ASP A CA 1
ATOM 743 C C . ASP A 1 92 ? 18.730 -1.050 6.620 1.00 90.06 92 ASP A C 1
ATOM 745 O O . ASP A 1 92 ? 19.024 -0.210 7.473 1.00 90.06 92 ASP A O 1
ATOM 749 N N . ASN A 1 93 ? 18.475 -2.320 6.941 1.00 89.38 93 ASN A N 1
ATOM 750 C CA . ASN A 1 93 ? 18.458 -2.862 8.306 1.00 89.38 93 ASN A CA 1
ATOM 751 C C . ASN A 1 93 ? 17.396 -2.265 9.257 1.00 89.38 93 ASN A C 1
ATOM 753 O O . ASN A 1 93 ? 17.325 -2.671 10.425 1.00 89.38 93 ASN A O 1
ATOM 757 N N . GLU A 1 94 ? 16.511 -1.380 8.793 1.00 93.88 94 GLU A N 1
ATOM 758 C CA . GLU A 1 94 ? 15.456 -0.786 9.621 1.00 93.88 94 GLU A CA 1
ATOM 759 C C . GLU A 1 94 ? 14.112 -1.515 9.498 1.00 93.88 94 GLU A C 1
ATOM 761 O O . GLU A 1 94 ? 13.738 -2.000 8.432 1.00 93.88 94 GLU A O 1
ATOM 766 N N . VAL A 1 95 ? 13.363 -1.586 10.608 1.00 95.12 95 VAL A N 1
ATOM 767 C CA . VAL A 1 95 ? 11.931 -1.937 10.587 1.00 95.12 95 VAL A CA 1
ATOM 768 C C . VAL A 1 95 ? 11.134 -0.658 10.463 1.00 95.12 95 VAL A C 1
ATOM 770 O O . VAL A 1 95 ? 11.237 0.208 11.330 1.00 95.12 95 VAL A O 1
ATOM 773 N N . GLN A 1 96 ? 10.256 -0.591 9.473 1.00 94.94 96 GLN A N 1
ATOM 774 C CA . GLN A 1 96 ? 9.222 0.431 9.418 1.00 94.94 96 GLN A CA 1
ATOM 775 C C . GLN A 1 96 ? 7.948 -0.136 10.052 1.00 94.94 96 GLN A C 1
ATOM 777 O O . GLN A 1 96 ? 7.420 -1.152 9.597 1.00 94.94 96 GLN A O 1
ATOM 782 N N . THR A 1 97 ? 7.473 0.492 11.132 1.00 95.75 97 THR A N 1
ATOM 783 C CA . THR A 1 97 ? 6.164 0.162 11.721 1.00 95.75 97 THR A CA 1
ATOM 784 C C . THR A 1 97 ? 5.109 1.004 11.027 1.00 95.75 97 THR A C 1
ATOM 786 O O . THR A 1 97 ? 5.160 2.232 11.098 1.00 95.75 97 THR A O 1
ATOM 789 N N . ILE A 1 98 ? 4.177 0.354 10.340 1.00 96.56 98 ILE A N 1
ATOM 790 C CA . ILE A 1 98 ? 3.145 1.013 9.541 1.00 96.56 98 ILE A CA 1
ATOM 791 C C . ILE A 1 98 ? 1.801 0.804 10.215 1.00 96.56 98 ILE A C 1
ATOM 793 O O . ILE A 1 98 ? 1.462 -0.321 10.581 1.00 96.56 98 ILE A O 1
ATOM 797 N N . GLN A 1 99 ? 1.021 1.874 10.340 1.00 96.50 99 GLN A N 1
ATOM 798 C CA . GLN A 1 99 ? -0.371 1.788 10.749 1.00 96.50 99 GLN A CA 1
ATOM 799 C C . GLN A 1 99 ? -1.303 2.161 9.609 1.00 96.50 99 GLN A C 1
ATOM 801 O O . GLN A 1 99 ? -1.151 3.205 8.976 1.00 96.50 99 GLN A O 1
ATOM 806 N N . THR A 1 100 ? -2.296 1.302 9.390 1.00 97.81 100 THR A N 1
ATOM 807 C CA . THR A 1 100 ? -3.443 1.581 8.524 1.00 97.81 100 THR A CA 1
ATOM 808 C C . THR A 1 100 ? -4.647 1.833 9.414 1.00 97.81 100 THR A C 1
ATOM 810 O O . THR A 1 100 ? -5.019 0.980 10.222 1.00 97.81 100 THR A O 1
ATOM 813 N N . ILE A 1 101 ? -5.246 3.010 9.283 1.00 96.69 101 ILE A N 1
ATOM 814 C CA . ILE A 1 101 ? -6.398 3.437 10.074 1.00 96.69 101 ILE A CA 1
ATOM 815 C C . ILE A 1 101 ? -7.580 3.603 9.132 1.00 96.69 101 ILE A C 1
ATOM 817 O O . ILE A 1 101 ? -7.478 4.346 8.157 1.00 96.69 101 ILE A O 1
ATOM 821 N N . LEU A 1 102 ? -8.691 2.940 9.447 1.00 96.94 102 LEU A N 1
ATOM 822 C CA . LEU A 1 102 ? -9.989 3.170 8.826 1.00 96.94 102 LEU A CA 1
ATOM 823 C C . LEU A 1 102 ? -10.894 3.920 9.802 1.00 96.94 102 LEU A C 1
ATOM 825 O O . LEU A 1 102 ? -11.133 3.459 10.923 1.00 96.94 102 LEU A O 1
ATOM 829 N N . THR A 1 103 ? -11.441 5.041 9.352 1.00 95.69 103 THR A N 1
ATOM 830 C CA . THR A 1 103 ? -12.464 5.797 10.073 1.00 95.69 103 THR A CA 1
ATOM 831 C C . THR A 1 103 ? -13.803 5.562 9.386 1.00 95.69 103 THR A C 1
ATOM 833 O O . THR A 1 103 ? -13.936 5.783 8.181 1.00 95.69 103 THR A O 1
ATOM 836 N N . VAL A 1 104 ? -14.789 5.088 10.149 1.00 93.62 104 VAL A N 1
ATOM 837 C CA . VAL A 1 104 ? -16.144 4.826 9.645 1.00 93.62 104 VAL A CA 1
ATOM 838 C C . VAL A 1 104 ? -16.802 6.157 9.276 1.00 93.62 104 VAL A C 1
ATOM 840 O O . VAL A 1 104 ? -16.953 7.021 10.138 1.00 93.62 104 VAL A O 1
ATOM 843 N N . GLU A 1 105 ? -17.206 6.321 8.016 1.00 94.06 105 GLU A N 1
ATOM 844 C CA . GLU A 1 105 ? -18.048 7.448 7.584 1.00 94.06 105 GLU A CA 1
ATOM 845 C C . GLU A 1 105 ? -19.527 7.028 7.497 1.00 94.06 105 GLU A C 1
ATOM 847 O O . GLU A 1 105 ? -20.412 7.819 7.821 1.00 94.06 105 GLU A O 1
ATOM 852 N N . SER A 1 106 ? -19.801 5.780 7.101 1.00 92.44 106 SER A N 1
ATOM 853 C CA . SER A 1 106 ? -21.122 5.133 7.110 1.00 92.44 106 SER A CA 1
ATOM 854 C C . SER A 1 106 ? -20.978 3.606 6.982 1.00 92.44 106 SER A C 1
ATOM 856 O O . SER A 1 106 ? -19.865 3.099 6.855 1.00 92.44 106 SER A O 1
ATOM 858 N N . ASP A 1 107 ? -22.089 2.863 6.928 1.00 88.12 107 ASP A N 1
ATOM 859 C CA . ASP A 1 107 ? -22.084 1.406 6.681 1.00 88.12 107 ASP A CA 1
ATOM 860 C C . ASP A 1 107 ? -21.492 1.008 5.312 1.00 88.12 107 ASP A C 1
ATOM 862 O O . ASP A 1 107 ? -21.174 -0.156 5.075 1.00 88.12 107 ASP A O 1
ATOM 866 N N . GLN A 1 108 ? -21.356 1.968 4.394 1.00 92.88 108 GLN A N 1
ATOM 867 C CA . GLN A 1 108 ? -20.890 1.763 3.020 1.00 92.88 108 GLN A CA 1
ATOM 868 C C . GLN A 1 108 ? -19.676 2.631 2.672 1.00 92.88 108 GLN A C 1
ATOM 870 O O . GLN A 1 108 ? -19.280 2.689 1.507 1.00 92.88 108 GLN A O 1
ATOM 875 N N . ALA A 1 109 ? -19.089 3.330 3.648 1.00 95.06 109 ALA A N 1
ATOM 876 C CA . ALA A 1 109 ? -17.984 4.243 3.399 1.00 95.06 109 ALA A CA 1
ATOM 877 C C . ALA A 1 109 ? -17.003 4.325 4.572 1.00 95.06 109 ALA A C 1
ATOM 879 O O . ALA A 1 109 ? -17.388 4.498 5.730 1.00 95.06 109 ALA A O 1
ATOM 880 N N . TYR A 1 110 ? -15.717 4.301 4.236 1.00 96.50 110 TYR A N 1
ATOM 881 C CA . TYR A 1 110 ? -14.615 4.565 5.154 1.00 96.50 110 TYR A CA 1
ATOM 882 C C . TYR A 1 110 ? -13.695 5.626 4.558 1.00 96.50 110 TYR A C 1
ATOM 884 O O . TYR A 1 110 ? -13.460 5.646 3.349 1.00 96.50 110 TYR A O 1
ATOM 892 N N . SER A 1 111 ? -13.102 6.466 5.399 1.00 97.62 111 SER A N 1
ATOM 893 C CA . SER A 1 111 ? -11.838 7.117 5.044 1.00 97.62 111 SER A CA 1
ATOM 894 C C . SER A 1 111 ? -10.677 6.293 5.583 1.00 97.62 111 SER A C 1
ATOM 896 O O . SER A 1 111 ? -10.815 5.599 6.593 1.00 97.62 111 SER A O 1
ATOM 898 N N . PHE A 1 112 ? -9.534 6.346 4.902 1.00 98.00 112 PHE A N 1
ATOM 899 C CA . PHE A 1 112 ? -8.328 5.665 5.352 1.00 98.00 112 PHE A CA 1
ATOM 900 C C . PHE A 1 112 ? -7.114 6.581 5.378 1.00 98.00 112 PHE A C 1
ATOM 902 O O . PHE A 1 112 ? -6.986 7.510 4.575 1.00 98.00 112 PHE A O 1
ATOM 909 N N . LYS A 1 113 ? -6.201 6.270 6.298 1.00 97.88 113 LYS A N 1
ATOM 910 C CA . LYS A 1 113 ? -4.865 6.858 6.405 1.00 97.88 113 LYS A CA 1
ATOM 911 C C . LYS A 1 113 ? -3.845 5.751 6.623 1.00 97.88 113 LYS A C 1
ATOM 913 O O . LYS A 1 113 ? -4.101 4.821 7.387 1.00 97.88 113 LYS A O 1
ATOM 918 N N . ILE A 1 114 ? -2.693 5.880 5.980 1.00 98.25 114 ILE A N 1
ATOM 919 C CA . ILE A 1 114 ? -1.545 4.997 6.160 1.00 98.25 114 ILE A CA 1
ATOM 920 C C . ILE A 1 114 ? -0.364 5.860 6.574 1.00 98.25 114 ILE A C 1
ATOM 922 O O . ILE A 1 114 ? 0.010 6.796 5.866 1.00 98.25 114 ILE A O 1
ATOM 926 N N . LEU A 1 115 ? 0.192 5.558 7.741 1.00 96.38 115 LEU A N 1
ATOM 927 C CA . LEU A 1 115 ? 1.256 6.335 8.358 1.00 96.38 115 LEU A CA 1
ATOM 928 C C . LEU A 1 115 ? 2.357 5.436 8.906 1.00 96.38 115 LEU A C 1
ATOM 930 O O . LEU A 1 115 ? 2.124 4.275 9.250 1.00 96.38 115 LEU A O 1
ATOM 934 N N . ARG A 1 116 ? 3.552 6.005 9.030 1.00 94.12 116 ARG A N 1
ATOM 935 C CA . ARG A 1 116 ? 4.658 5.382 9.751 1.00 94.12 116 ARG A CA 1
ATOM 936 C C . ARG A 1 116 ? 4.632 5.821 11.213 1.00 94.12 116 ARG A C 1
ATOM 938 O O . ARG A 1 116 ? 4.569 7.014 11.499 1.00 94.12 116 ARG A O 1
ATOM 945 N N . LEU A 1 117 ? 4.761 4.862 12.124 1.00 91.62 117 LEU A N 1
ATOM 946 C CA . LEU A 1 117 ? 4.991 5.131 13.539 1.00 91.62 117 LEU A CA 1
ATOM 947 C C . LEU A 1 117 ? 6.483 5.205 13.866 1.00 91.62 117 LEU A C 1
ATOM 949 O O . LEU A 1 117 ? 7.261 4.316 13.516 1.00 91.62 117 LEU A O 1
ATOM 953 N N . THR A 1 118 ? 6.857 6.217 14.640 1.00 84.94 118 THR A N 1
ATOM 954 C CA . THR A 1 118 ? 8.139 6.328 15.337 1.00 84.94 118 THR A CA 1
ATOM 955 C C . THR A 1 118 ? 7.899 6.504 16.842 1.00 84.94 118 THR A C 1
ATOM 957 O O . THR A 1 118 ? 6.826 6.900 17.301 1.00 84.94 118 THR A O 1
ATOM 960 N N . LYS A 1 119 ? 8.872 6.105 17.667 1.00 79.44 119 LYS A N 1
ATOM 961 C CA . LYS A 1 119 ? 8.707 6.138 19.129 1.00 79.44 119 LYS A CA 1
ATOM 962 C C . LYS A 1 119 ? 8.681 7.577 19.639 1.00 79.44 119 LYS A C 1
ATOM 964 O O . LYS A 1 119 ? 9.554 8.362 19.292 1.00 79.44 119 LYS A O 1
ATOM 969 N N . GLY A 1 120 ? 7.753 7.859 20.553 1.00 75.56 120 GLY A N 1
ATOM 970 C CA . GLY A 1 120 ? 7.696 9.135 21.271 1.00 75.56 120 GLY A CA 1
ATOM 971 C C . GLY A 1 120 ? 7.036 10.279 20.503 1.00 75.56 120 GLY A C 1
ATOM 972 O O . GLY A 1 120 ? 7.195 11.417 20.924 1.00 75.56 120 GLY A O 1
ATOM 973 N N . GLN A 1 121 ? 6.308 9.985 19.420 1.00 79.88 121 GLN A N 1
ATOM 974 C CA . GLN A 1 121 ? 5.637 11.008 18.619 1.00 79.88 121 GLN A CA 1
ATOM 975 C C . GLN A 1 121 ? 4.465 11.672 19.348 1.00 79.88 121 GLN A C 1
ATOM 977 O O . GLN A 1 121 ? 3.670 10.997 20.010 1.00 79.88 121 GLN A O 1
ATOM 982 N N . THR A 1 122 ? 4.309 12.982 19.151 1.00 80.00 122 THR A N 1
ATOM 983 C CA . THR A 1 122 ? 3.072 13.710 19.463 1.00 80.00 122 THR A CA 1
ATOM 984 C C . THR A 1 122 ? 2.001 13.476 18.391 1.00 80.00 122 THR A C 1
ATOM 986 O O . THR A 1 122 ? 2.264 12.955 17.304 1.00 80.00 122 THR A O 1
ATOM 989 N N . ASN A 1 123 ? 0.762 13.891 18.670 1.00 77.44 123 ASN A N 1
ATOM 990 C CA . ASN A 1 123 ? -0.329 13.808 17.694 1.00 77.44 123 ASN A CA 1
ATOM 991 C C . ASN A 1 123 ? -0.074 14.673 16.445 1.00 77.44 123 ASN A C 1
ATOM 993 O O . ASN A 1 123 ? -0.465 14.286 15.338 1.00 77.44 123 ASN A O 1
ATOM 997 N N . GLU A 1 124 ? 0.580 15.829 16.599 1.00 75.25 124 GLU A N 1
ATOM 998 C CA . GLU A 1 124 ? 0.981 16.659 15.461 1.00 75.25 124 GLU A CA 1
ATOM 999 C C . GLU A 1 124 ? 2.012 15.938 14.583 1.00 75.25 124 GLU A C 1
ATOM 1001 O O . GLU A 1 124 ? 1.857 15.900 13.362 1.00 75.25 124 GLU A O 1
ATOM 1006 N N . GLU A 1 125 ? 3.014 15.298 15.189 1.00 79.38 125 GLU A N 1
ATOM 1007 C CA . GLU A 1 125 ? 4.058 14.559 14.467 1.00 79.38 125 GLU A CA 1
ATOM 1008 C C . GLU A 1 125 ? 3.499 13.326 13.745 1.00 79.38 125 GLU A C 1
ATOM 1010 O O . GLU A 1 125 ? 3.899 13.028 12.618 1.00 79.38 125 GLU A O 1
ATOM 1015 N N . LEU A 1 126 ? 2.525 12.634 14.344 1.00 79.50 126 LEU A N 1
ATOM 1016 C CA . LEU A 1 126 ? 1.807 11.537 13.685 1.00 79.50 126 LEU A CA 1
ATOM 1017 C C . LEU A 1 126 ? 1.057 12.013 12.440 1.00 79.50 126 LEU A C 1
ATOM 1019 O O . LEU A 1 126 ? 1.073 11.342 11.410 1.00 79.50 126 LEU A O 1
ATOM 1023 N N . SER A 1 127 ? 0.430 13.188 12.519 1.00 76.31 127 SER A N 1
ATOM 1024 C CA . SER A 1 127 ? -0.308 13.772 11.393 1.00 76.31 127 SER A CA 1
ATOM 1025 C C . SER A 1 127 ? 0.610 14.170 10.234 1.00 76.31 127 SER A C 1
ATOM 1027 O O . SER A 1 127 ? 0.174 14.165 9.086 1.00 76.31 127 SER A O 1
ATOM 1029 N N . GLN A 1 128 ? 1.878 14.475 10.518 1.00 79.44 128 GLN A N 1
ATOM 1030 C CA . GLN A 1 128 ? 2.899 14.747 9.505 1.00 79.44 128 GLN A CA 1
ATOM 1031 C C . GLN A 1 128 ? 3.509 13.477 8.895 1.00 79.44 128 GLN A C 1
ATOM 1033 O O . GLN A 1 128 ? 4.063 13.553 7.809 1.00 79.44 128 GLN A O 1
ATOM 1038 N N . ASN A 1 129 ? 3.381 12.311 9.540 1.00 88.19 129 ASN A N 1
ATOM 1039 C CA . ASN A 1 129 ? 3.902 11.029 9.036 1.00 88.19 129 ASN A CA 1
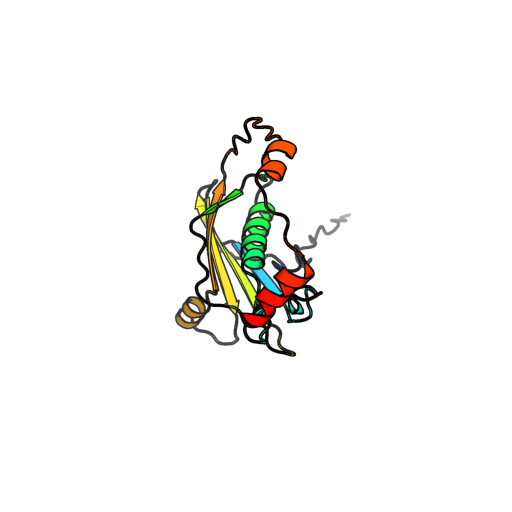ATOM 1040 C C . ASN A 1 129 ? 2.859 10.217 8.243 1.00 88.19 129 ASN A C 1
ATOM 1042 O O . ASN A 1 129 ? 2.988 8.997 8.101 1.00 88.19 129 ASN A O 1
ATOM 1046 N N . ILE A 1 130 ? 1.810 10.872 7.740 1.00 95.31 130 ILE A N 1
ATOM 1047 C CA . ILE A 1 130 ? 0.840 10.255 6.830 1.00 95.31 130 ILE A CA 1
ATOM 1048 C C . ILE A 1 130 ? 1.467 10.188 5.438 1.00 95.31 130 ILE A C 1
ATOM 1050 O O . ILE A 1 130 ? 1.795 11.215 4.856 1.00 95.31 130 ILE A O 1
ATOM 1054 N N . HIS A 1 131 ? 1.584 8.978 4.899 1.00 97.56 131 HIS A N 1
ATOM 1055 C CA . HIS A 1 131 ? 2.154 8.724 3.576 1.00 97.56 131 HIS A CA 1
ATOM 1056 C C . HIS A 1 131 ? 1.091 8.592 2.491 1.00 97.56 131 HIS A C 1
ATOM 1058 O O . HIS A 1 131 ? 1.318 9.007 1.355 1.00 97.56 131 HIS A O 1
ATOM 1064 N N . ALA A 1 132 ? -0.053 8.000 2.836 1.00 98.31 132 ALA A N 1
ATOM 1065 C CA . ALA A 1 132 ? -1.170 7.861 1.920 1.00 98.31 132 ALA A CA 1
ATOM 1066 C C . ALA A 1 132 ? -2.517 8.017 2.629 1.00 98.31 132 ALA A C 1
ATOM 1068 O O . ALA A 1 132 ? -2.682 7.656 3.798 1.00 98.31 132 ALA A O 1
ATOM 1069 N N . SER A 1 133 ? -3.515 8.500 1.895 1.00 98.50 133 SER A N 1
ATOM 1070 C CA . SER A 1 133 ? -4.901 8.556 2.359 1.00 98.50 133 SER A CA 1
ATOM 1071 C C . SER A 1 1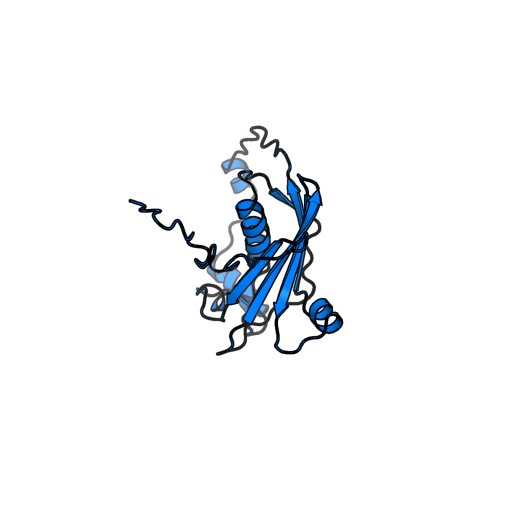33 ? -5.890 8.435 1.210 1.00 98.50 133 SER A C 1
ATOM 1073 O O . SER A 1 133 ? -5.549 8.681 0.055 1.00 98.50 133 SER A O 1
ATOM 1075 N N . GLY A 1 134 ? -7.145 8.159 1.536 1.00 98.31 134 GLY A N 1
ATOM 1076 C CA . GLY A 1 134 ? -8.232 8.189 0.568 1.00 98.31 134 GLY A CA 1
ATOM 1077 C C . GLY A 1 134 ? -9.561 7.797 1.192 1.00 98.31 134 GLY A C 1
ATOM 1078 O O . GLY A 1 134 ? -9.733 7.838 2.414 1.00 98.31 134 GLY A O 1
ATOM 1079 N N . LYS A 1 135 ? -10.501 7.409 0.335 1.00 98.19 135 LYS A N 1
ATOM 1080 C CA . LYS A 1 135 ? -11.806 6.873 0.715 1.00 98.19 135 LYS A CA 1
ATOM 1081 C C . LYS A 1 135 ? -12.014 5.490 0.123 1.00 98.19 135 LYS A C 1
ATOM 1083 O O . LYS A 1 135 ? -11.508 5.189 -0.953 1.00 98.19 135 LYS A O 1
ATOM 1088 N N . LEU A 1 136 ? -12.777 4.675 0.831 1.00 97.38 136 LEU A N 1
ATOM 1089 C CA . LEU A 1 136 ? -13.269 3.377 0.401 1.00 97.38 136 LEU A CA 1
ATOM 1090 C C . LEU A 1 136 ? -14.785 3.472 0.376 1.00 97.38 136 LEU A C 1
ATOM 1092 O O . LEU A 1 136 ? -15.390 3.773 1.404 1.00 97.38 136 LEU A O 1
ATOM 1096 N N . LEU A 1 137 ? -15.390 3.236 -0.783 1.00 95.81 137 LEU A N 1
ATOM 1097 C CA . LEU A 1 137 ? -16.840 3.228 -0.934 1.00 95.81 137 LEU A CA 1
ATOM 1098 C C . LEU A 1 137 ? -17.293 1.878 -1.454 1.00 95.81 137 LEU A C 1
ATOM 1100 O O . LEU A 1 137 ? -16.740 1.364 -2.429 1.00 95.81 137 LEU A O 1
ATOM 1104 N N . LEU A 1 138 ? -18.317 1.326 -0.818 1.00 93.69 138 LEU A N 1
ATOM 1105 C CA . LEU A 1 138 ? -18.997 0.160 -1.335 1.00 93.69 138 LEU A CA 1
ATOM 1106 C C . LEU A 1 138 ? -19.814 0.599 -2.547 1.00 93.69 138 LEU A C 1
ATOM 1108 O O . LEU A 1 138 ? -20.719 1.426 -2.427 1.00 93.69 138 LEU A O 1
ATOM 1112 N N . LYS A 1 139 ? -19.492 0.053 -3.716 1.00 88.50 139 LYS A N 1
ATOM 1113 C CA . LYS A 1 139 ? -20.270 0.279 -4.932 1.00 88.50 139 LYS A CA 1
ATOM 1114 C C . LYS A 1 139 ? -20.740 -1.055 -5.465 1.00 88.50 139 LYS A C 1
ATOM 1116 O O . LYS A 1 139 ? -19.947 -1.980 -5.587 1.00 88.50 139 LYS A O 1
ATOM 1121 N N . GLU A 1 140 ? -22.007 -1.140 -5.845 1.00 79.75 140 GLU A N 1
ATOM 1122 C CA . GLU A 1 140 ? -22.418 -2.188 -6.770 1.00 79.75 140 GLU A CA 1
ATOM 1123 C C . GLU A 1 140 ? -21.723 -1.896 -8.097 1.00 79.75 140 GLU A C 1
ATOM 1125 O O . GLU A 1 140 ? -22.050 -0.940 -8.803 1.00 79.75 140 GLU A O 1
ATOM 1130 N N . LEU A 1 141 ? -20.676 -2.664 -8.388 1.00 68.94 141 LEU A N 1
ATOM 1131 C CA . LEU A 1 141 ? -20.050 -2.617 -9.693 1.00 68.94 141 LEU A CA 1
ATOM 1132 C C . LEU A 1 141 ? -21.049 -3.230 -10.667 1.00 68.94 141 LEU A C 1
ATOM 1134 O O . LEU A 1 141 ? -21.212 -4.449 -10.714 1.00 68.94 141 LEU A O 1
ATOM 1138 N N . ASP A 1 142 ? -21.698 -2.379 -11.458 1.00 66.88 142 ASP A N 1
ATOM 1139 C CA . ASP A 1 142 ? -22.307 -2.816 -12.705 1.00 66.88 142 ASP A CA 1
ATOM 1140 C C . ASP A 1 142 ? -21.162 -3.193 -13.651 1.00 66.88 142 ASP A C 1
ATOM 1142 O O . ASP A 1 142 ? -20.747 -2.433 -14.524 1.00 66.88 142 ASP A O 1
ATOM 1146 N N . LEU A 1 143 ? -20.614 -4.393 -13.443 1.00 60.97 143 LEU A N 1
ATOM 1147 C CA . LEU A 1 143 ? -19.694 -5.061 -14.362 1.00 60.97 143 LEU A CA 1
ATOM 1148 C C . LEU A 1 143 ? -20.416 -5.476 -15.649 1.00 60.97 143 LEU A C 1
ATOM 1150 O O . LEU A 1 143 ? -19.956 -6.422 -16.297 1.00 60.97 143 LEU A O 1
ATOM 1154 N N . GLY A 1 144 ? -21.553 -4.831 -15.973 1.00 58.03 144 GLY A N 1
ATOM 1155 C CA . GLY A 1 144 ? -22.429 -5.089 -17.101 1.00 58.03 144 GLY A CA 1
ATOM 1156 C C . GLY A 1 144 ? -21.606 -5.626 -18.240 1.00 58.03 144 GLY A C 1
ATOM 1157 O O . GLY A 1 144 ? -20.599 -5.004 -18.566 1.00 58.03 144 GLY A O 1
ATOM 1158 N N . THR A 1 145 ? -21.980 -6.818 -18.723 1.00 58.69 145 THR A N 1
ATOM 1159 C CA . THR A 1 145 ? -21.187 -7.800 -19.488 1.00 58.69 145 THR A CA 1
ATOM 1160 C C . THR A 1 145 ? -20.582 -7.245 -20.779 1.00 58.69 145 THR A C 1
ATOM 1162 O O . THR A 1 145 ? -20.809 -7.751 -21.877 1.00 58.69 145 THR A O 1
ATOM 1165 N N . THR A 1 146 ? -19.793 -6.192 -20.669 1.00 62.59 146 THR A N 1
ATOM 1166 C CA . THR A 1 146 ? -19.007 -5.567 -21.711 1.00 62.59 146 THR A CA 1
ATOM 1167 C C . THR A 1 146 ? -17.785 -6.444 -21.854 1.00 62.59 146 THR A C 1
ATOM 1169 O O . THR A 1 146 ? -16.671 -6.122 -21.451 1.00 62.59 146 THR A O 1
ATOM 1172 N N . GLN A 1 147 ? -18.032 -7.629 -22.412 1.00 71.19 147 GLN A N 1
ATOM 1173 C CA . GLN A 1 147 ? -16.986 -8.469 -22.944 1.00 71.19 147 GLN A CA 1
ATOM 1174 C C . GLN A 1 147 ? -16.285 -7.652 -24.020 1.00 71.19 147 GLN A C 1
ATOM 1176 O O . GLN A 1 147 ? -16.790 -7.453 -25.123 1.00 71.19 147 GLN A O 1
ATOM 1181 N N . THR A 1 148 ? -15.140 -7.101 -23.645 1.00 79.44 148 THR A N 1
ATOM 1182 C CA . THR A 1 148 ? -14.292 -6.381 -24.575 1.00 79.44 148 THR A CA 1
ATOM 1183 C C . THR A 1 148 ? -13.477 -7.416 -25.328 1.00 79.44 148 THR A C 1
ATOM 1185 O O . THR A 1 148 ? -12.797 -8.239 -24.715 1.00 79.44 148 THR A O 1
ATOM 1188 N N . ASP A 1 149 ? -13.550 -7.389 -26.655 1.00 88.88 149 ASP A N 1
ATOM 1189 C CA . ASP A 1 149 ? -12.763 -8.290 -27.486 1.00 88.88 149 ASP A CA 1
ATOM 1190 C C . ASP A 1 149 ? -11.269 -7.961 -27.336 1.00 88.88 149 ASP A C 1
ATOM 1192 O O . ASP A 1 149 ? -10.786 -6.911 -27.776 1.00 88.88 149 ASP A O 1
ATOM 1196 N N . LEU A 1 150 ? -10.532 -8.871 -26.695 1.00 92.00 150 LEU A N 1
ATOM 1197 C CA . LEU A 1 150 ? -9.101 -8.725 -26.457 1.00 92.00 150 LEU A CA 1
ATOM 1198 C C . LEU A 1 150 ? -8.321 -8.556 -27.768 1.00 92.00 150 LEU A C 1
ATOM 1200 O O . LEU A 1 150 ? -7.342 -7.813 -27.788 1.00 92.00 150 LEU A O 1
ATOM 1204 N N . SER A 1 151 ? -8.764 -9.179 -28.864 1.00 91.88 151 SER A N 1
ATOM 1205 C CA . SER A 1 151 ? -8.111 -9.055 -30.170 1.00 91.88 151 SER A CA 1
ATOM 1206 C C . SER A 1 151 ? -8.221 -7.632 -30.723 1.00 91.88 151 SER A C 1
ATOM 1208 O O . SER A 1 151 ? -7.241 -7.086 -31.231 1.00 91.88 151 SER A O 1
ATOM 1210 N N . VAL A 1 152 ? -9.371 -6.978 -30.525 1.00 92.50 152 VAL A N 1
ATOM 1211 C CA . VAL A 1 152 ? -9.593 -5.575 -30.906 1.00 92.50 152 VAL A CA 1
ATOM 1212 C C . VAL A 1 152 ? -8.735 -4.636 -30.058 1.00 92.50 152 VAL A C 1
ATOM 1214 O O . VAL A 1 152 ? -8.207 -3.650 -30.574 1.00 92.50 152 VAL A O 1
ATOM 1217 N N . LEU A 1 153 ? -8.556 -4.922 -28.762 1.00 92.56 153 LEU A N 1
ATOM 1218 C CA . LEU A 1 153 ? -7.628 -4.161 -27.917 1.00 92.56 153 LEU A CA 1
ATOM 1219 C C . LEU A 1 153 ? -6.184 -4.324 -28.393 1.00 92.56 153 LEU A C 1
ATOM 1221 O O . LEU A 1 153 ? -5.506 -3.326 -28.629 1.00 92.56 153 LEU A O 1
ATOM 1225 N N . GLN A 1 154 ? -5.742 -5.567 -28.588 1.00 93.31 154 GLN A N 1
ATOM 1226 C CA . GLN A 1 154 ? -4.384 -5.893 -29.018 1.00 93.31 154 GLN A CA 1
ATOM 1227 C C . GLN A 1 154 ? -4.041 -5.262 -30.368 1.00 93.31 154 GLN A C 1
ATOM 1229 O O . GLN A 1 154 ? -2.948 -4.725 -30.518 1.00 93.31 154 GLN A O 1
ATOM 1234 N N . ALA A 1 155 ? -4.982 -5.248 -31.318 1.00 94.38 155 ALA A N 1
ATOM 1235 C CA . ALA A 1 155 ? -4.795 -4.626 -32.628 1.00 94.38 155 ALA A CA 1
ATOM 1236 C C . ALA A 1 155 ? -4.549 -3.104 -32.563 1.00 94.38 155 ALA A C 1
ATOM 1238 O O . ALA A 1 155 ? -3.997 -2.536 -33.503 1.00 94.38 155 ALA A O 1
ATOM 1239 N N . ARG A 1 156 ? -4.940 -2.436 -31.467 1.00 95.44 156 ARG A N 1
ATOM 1240 C CA . ARG A 1 156 ? -4.704 -0.998 -31.235 1.00 95.44 156 ARG A CA 1
ATOM 1241 C C . ARG A 1 156 ? -3.434 -0.712 -30.430 1.00 95.44 156 ARG A C 1
ATOM 1243 O O . ARG A 1 156 ? -3.043 0.448 -30.320 1.00 95.44 156 ARG A O 1
ATOM 1250 N N . CYS A 1 157 ? -2.806 -1.733 -29.851 1.00 94.69 157 CYS A N 1
ATOM 1251 C CA . CYS A 1 157 ? -1.616 -1.588 -29.023 1.00 94.69 157 CYS A CA 1
ATOM 1252 C C . CYS A 1 157 ? -0.340 -1.754 -29.851 1.00 94.69 157 CYS A C 1
ATOM 1254 O O . CYS A 1 157 ? -0.221 -2.651 -30.684 1.00 94.69 157 CYS A O 1
ATOM 1256 N N . GLN A 1 158 ? 0.663 -0.929 -29.561 1.00 94.50 158 GLN A N 1
ATOM 1257 C CA . GLN A 1 158 ? 2.003 -1.117 -30.099 1.00 94.50 158 GLN A CA 1
ATOM 1258 C C . GLN A 1 158 ? 2.801 -2.063 -29.197 1.00 94.50 158 GLN A C 1
ATOM 1260 O O . GLN A 1 158 ? 2.841 -1.892 -27.979 1.00 94.50 158 GLN A O 1
ATOM 1265 N N . LYS A 1 159 ? 3.477 -3.046 -29.799 1.00 93.81 159 LYS A N 1
ATOM 1266 C CA . LYS A 1 159 ? 4.412 -3.909 -29.074 1.00 93.81 159 LYS A CA 1
ATOM 1267 C C . LYS A 1 159 ? 5.699 -3.143 -28.766 1.00 93.81 159 LYS A C 1
ATOM 1269 O O . LYS A 1 159 ? 6.312 -2.581 -29.671 1.00 93.81 159 LYS A O 1
ATOM 1274 N N . ILE A 1 160 ? 6.127 -3.193 -27.509 1.00 95.44 160 ILE A N 1
ATOM 1275 C CA . ILE A 1 160 ? 7.420 -2.676 -27.047 1.00 95.44 160 ILE A CA 1
ATOM 1276 C C . ILE A 1 160 ? 8.305 -3.831 -26.570 1.00 95.44 160 ILE A C 1
ATOM 1278 O O . ILE A 1 160 ? 7.804 -4.889 -26.182 1.00 95.44 160 ILE A O 1
ATOM 1282 N N . SER A 1 161 ? 9.624 -3.650 -26.637 1.00 96.75 161 SER A N 1
ATOM 1283 C CA . SER A 1 161 ? 10.568 -4.593 -26.032 1.00 96.75 161 SER A CA 1
ATOM 1284 C C . SER A 1 161 ? 10.557 -4.414 -24.517 1.00 96.75 161 SER A C 1
ATOM 1286 O O . SER A 1 161 ? 10.691 -3.289 -24.036 1.00 96.75 161 SER A O 1
ATOM 1288 N N . VAL A 1 162 ? 10.414 -5.517 -23.779 1.00 95.75 162 VAL A N 1
ATOM 1289 C CA . VAL A 1 162 ? 10.438 -5.512 -22.311 1.00 95.75 162 VAL A CA 1
ATOM 1290 C C . VAL A 1 162 ? 11.786 -4.987 -21.819 1.00 95.75 162 VAL A C 1
ATOM 1292 O O . VAL A 1 162 ? 11.820 -4.010 -21.080 1.00 95.75 162 VAL A O 1
ATOM 1295 N N . ASP A 1 163 ? 12.896 -5.536 -22.316 1.00 96.00 163 ASP A N 1
ATOM 1296 C CA . ASP A 1 163 ? 14.241 -5.120 -21.898 1.00 96.00 163 ASP A CA 1
ATOM 1297 C C . ASP A 1 163 ? 14.498 -3.631 -22.158 1.00 96.00 163 ASP A C 1
ATOM 1299 O O . ASP A 1 163 ? 15.062 -2.939 -21.312 1.00 96.00 163 ASP A O 1
ATOM 1303 N N . ALA A 1 164 ? 14.038 -3.120 -23.307 1.00 95.62 164 ALA A N 1
ATOM 1304 C CA . ALA A 1 164 ? 14.181 -1.705 -23.645 1.00 95.62 164 ALA A CA 1
ATOM 1305 C C . ALA A 1 164 ? 13.343 -0.812 -22.719 1.00 95.62 164 ALA A C 1
ATOM 1307 O O . ALA A 1 164 ? 13.815 0.240 -22.301 1.00 95.62 164 ALA A O 1
ATOM 1308 N N . HIS A 1 165 ? 12.129 -1.242 -22.364 1.00 96.06 165 HIS A N 1
ATOM 1309 C CA . HIS A 1 165 ? 11.269 -0.514 -21.435 1.00 96.06 165 HIS A CA 1
ATOM 1310 C C . HIS A 1 165 ? 11.888 -0.420 -20.034 1.00 96.06 165 HIS A C 1
ATOM 1312 O O . HIS A 1 165 ? 11.991 0.672 -19.481 1.00 96.06 165 HIS A O 1
ATOM 1318 N N . TYR A 1 166 ? 12.367 -1.540 -19.480 1.00 95.75 166 TYR A N 1
ATOM 1319 C CA . TYR A 1 166 ? 13.039 -1.538 -18.175 1.00 95.75 166 TYR A CA 1
ATOM 1320 C C . TYR A 1 166 ? 14.346 -0.731 -18.200 1.00 95.75 166 TYR A C 1
ATOM 1322 O O . TYR A 1 166 ? 14.688 -0.083 -17.213 1.00 95.75 166 TYR A O 1
ATOM 1330 N N . GLN A 1 167 ? 15.065 -0.727 -19.326 1.00 95.94 167 GLN A N 1
ATOM 1331 C CA . GLN A 1 167 ? 16.243 0.120 -19.503 1.00 95.94 167 GLN A CA 1
ATOM 1332 C C . GLN A 1 167 ? 15.885 1.615 -19.500 1.00 95.94 167 GLN A C 1
ATOM 1334 O O . GLN A 1 167 ? 16.531 2.382 -18.791 1.00 95.94 167 GLN A O 1
ATOM 1339 N N . GLU A 1 168 ? 14.830 2.023 -20.211 1.00 96.56 168 GLU A N 1
ATOM 1340 C CA . GLU A 1 168 ? 14.330 3.406 -20.206 1.00 96.56 168 GLU A CA 1
ATOM 1341 C C . GLU A 1 168 ? 13.882 3.846 -18.800 1.00 96.56 168 GLU A C 1
ATOM 1343 O O . GLU A 1 168 ? 14.132 4.980 -18.386 1.00 96.56 168 GLU A O 1
ATOM 1348 N N . CYS A 1 169 ? 13.255 2.951 -18.029 1.00 96.62 169 CYS A N 1
ATOM 1349 C CA . CYS A 1 169 ? 12.933 3.201 -16.622 1.00 96.62 169 CYS A CA 1
ATOM 1350 C C . CYS A 1 169 ? 14.199 3.461 -15.791 1.00 96.62 169 CYS A C 1
ATOM 1352 O O . CYS A 1 169 ? 14.262 4.477 -15.094 1.00 96.62 169 CYS A O 1
ATOM 1354 N N . ARG A 1 170 ? 15.232 2.615 -15.917 1.00 96.19 170 ARG A N 1
ATOM 1355 C CA . ARG A 1 170 ? 16.508 2.796 -15.199 1.00 96.19 170 ARG A CA 1
ATOM 1356 C C . ARG A 1 170 ? 17.211 4.098 -15.567 1.00 96.19 170 ARG A C 1
ATOM 1358 O O . ARG A 1 170 ? 17.741 4.771 -14.690 1.00 96.19 170 ARG A O 1
ATOM 1365 N N . GLU A 1 171 ? 17.165 4.500 -16.834 1.00 96.81 171 GLU A N 1
ATOM 1366 C CA . GLU A 1 171 ? 17.696 5.792 -17.298 1.00 96.81 171 GLU A CA 1
ATOM 1367 C C . GLU A 1 171 ? 16.979 6.994 -16.659 1.00 96.81 171 GLU A C 1
ATOM 1369 O O . GLU A 1 171 ? 17.565 8.068 -16.524 1.00 96.81 171 GLU A O 1
ATOM 1374 N N . ARG A 1 172 ? 15.733 6.807 -16.207 1.00 97.00 172 ARG A N 1
ATOM 1375 C CA . ARG A 1 172 ? 14.956 7.777 -15.415 1.00 97.00 172 ARG A CA 1
ATOM 1376 C C . ARG A 1 172 ? 15.086 7.569 -13.903 1.00 97.00 172 ARG A C 1
ATOM 1378 O O . ARG A 1 172 ? 14.301 8.137 -13.146 1.00 97.00 172 ARG A O 1
ATOM 1385 N N . SER A 1 173 ? 16.055 6.766 -13.466 1.00 96.50 173 SER A N 1
ATOM 1386 C CA . SER A 1 173 ? 16.274 6.395 -12.065 1.00 96.50 173 SER A CA 1
ATOM 1387 C C . SER A 1 173 ? 15.098 5.649 -11.428 1.00 96.50 173 SER A C 1
ATOM 1389 O O . SER A 1 173 ? 14.913 5.733 -10.218 1.00 96.50 173 SER A O 1
ATOM 1391 N N . ILE A 1 174 ? 14.309 4.926 -12.226 1.00 96.88 174 ILE A N 1
ATOM 1392 C CA . ILE A 1 174 ? 13.276 3.999 -11.757 1.00 96.88 174 ILE A CA 1
ATOM 1393 C C . ILE A 1 174 ? 13.799 2.586 -12.005 1.00 96.88 174 ILE A C 1
ATOM 1395 O O . ILE A 1 174 ? 13.792 2.103 -13.137 1.00 96.88 174 ILE A O 1
ATOM 1399 N N . ASP A 1 175 ? 14.278 1.937 -10.953 1.00 95.50 175 ASP A N 1
ATOM 1400 C CA . ASP A 1 175 ? 14.829 0.591 -11.030 1.00 95.50 175 ASP A CA 1
ATOM 1401 C C . ASP A 1 175 ? 13.813 -0.416 -10.490 1.00 95.50 175 ASP A C 1
ATOM 1403 O O . ASP A 1 175 ? 13.615 -0.575 -9.281 1.00 95.50 175 ASP A O 1
ATOM 1407 N N . TYR A 1 176 ? 13.113 -1.053 -11.426 1.00 93.25 176 TYR A N 1
ATOM 1408 C CA . TYR A 1 176 ? 12.262 -2.192 -11.134 1.00 93.25 176 TYR A CA 1
ATOM 1409 C C . TYR A 1 176 ? 13.119 -3.456 -11.167 1.00 93.25 176 TYR A C 1
ATOM 1411 O O . TYR A 1 176 ? 13.661 -3.814 -12.215 1.00 93.25 176 TYR A O 1
ATOM 1419 N N . GLY A 1 177 ? 13.228 -4.115 -10.015 1.00 82.94 177 GLY A N 1
ATOM 1420 C CA . GLY A 1 177 ? 14.004 -5.337 -9.854 1.00 82.94 177 GLY A CA 1
ATOM 1421 C C . GLY A 1 177 ? 13.496 -6.478 -10.738 1.00 82.94 177 GLY A C 1
ATOM 1422 O O . GLY A 1 177 ? 12.347 -6.491 -11.185 1.00 82.94 177 GLY A O 1
ATOM 1423 N N . SER A 1 178 ? 14.397 -7.425 -10.991 1.00 57.50 178 SER A N 1
ATOM 1424 C CA . SER A 1 178 ? 14.189 -8.627 -11.807 1.00 57.50 178 SER A CA 1
ATOM 1425 C C . SER A 1 178 ? 13.545 -9.774 -11.040 1.00 57.50 178 SER A C 1
ATOM 1427 O O . SER A 1 178 ? 13.971 -9.990 -9.880 1.00 57.50 178 SER A O 1
#

pLDDT: mean 87.76, std 15.76, range [34.41, 98.5]

Mean predicted aligned error: 7.56 Å

Radius of gyration: 20.19 Å; Cα contacts (8 Å, |Δi|>4): 288; chains: 1; bounding box: 41×48×70 Å

Secondary structure (DSSP, 8-state):
----------TTS-SBTTTBEEEP-SSSEEEEEEEEBTTBSTTGGGEEETTEEB--HHHHHHHHHHHHHTT-S---EEEEEEEE-S--B--TTPPEEEEEEEEEEETTEEEEEEEEE-TT--HHHHHHTEEEEEEEEE-----------HHHHHHHSPP--HHHHHHHHHHTTEEE--

Solvent-accessible surface area (backbone atoms only — not comparable to full-atom values): 10490 Å² total; per-residue (Å²): 137,88,79,85,78,84,80,82,69,81,75,82,57,67,76,39,82,76,38,19,29,70,52,94,63,98,58,87,50,50,38,25,42,18,68,36,36,38,72,38,60,66,69,40,57,28,37,22,49,74,94,34,28,31,68,52,75,66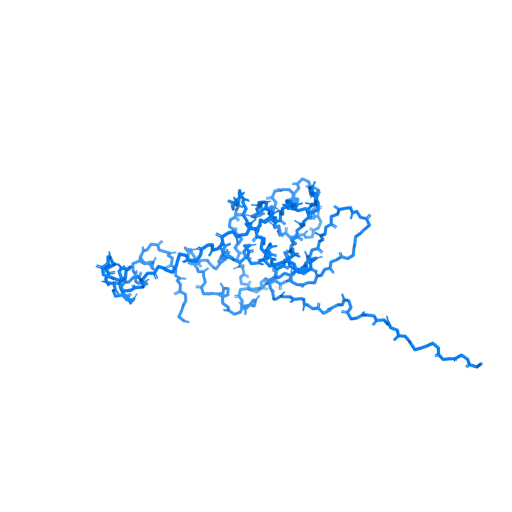,54,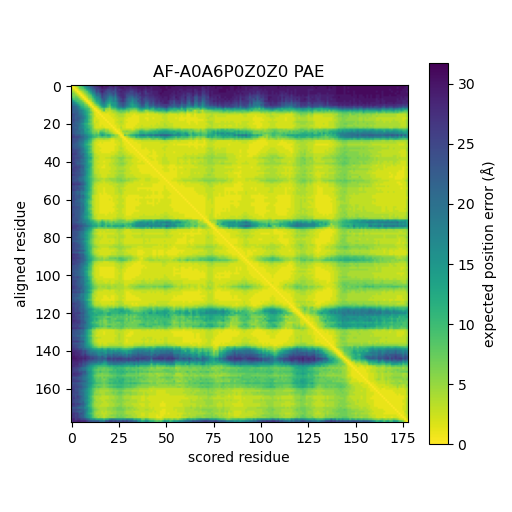56,53,50,36,54,53,52,55,53,44,74,76,40,97,58,87,46,66,40,83,40,79,74,43,74,74,44,86,49,73,46,51,87,97,42,76,48,38,38,36,43,38,38,38,71,75,49,102,50,30,31,38,39,41,32,28,55,63,66,91,89,63,51,75,70,56,49,66,69,32,40,28,34,37,32,32,38,34,64,43,89,75,81,72,65,88,74,78,71,60,62,67,67,53,53,74,74,53,82,90,76,58,66,72,60,50,56,48,55,34,41,77,70,37,34,43,72,55,134

Nearest PDB structures (foldseek):
  3kg8-assembly1_A  TM=8.827E-01  e=4.094E-10  Lyngbya majuscula
  5tz6-assembly1_A  TM=8.907E-01  e=5.745E-10  Moorena producens 3L
  7zsk-assembly1_C  TM=8.821E-01  e=1.069E-09  Brevibacillus brevis NBRC 100599
  5tz6-assembly1_B  TM=8.821E-01  e=5.745E-10  Moorena producens 3L
  3kg8-assembly1_B  TM=8.946E-01  e=1.340E-09  Lyngbya majuscula

Sequence (178 aa):
MNQEYDHFNNQNQSLHPLLGRRLESAINEVKFESQIRIESPTFLQHHCVYDRAILPATAYIEMALTAVNSLSKSESWVVENFTIQEALILLDNEVQTIQTILTVESDQAYSFKILRLTKGQTNEELSQNIHASGKLLLKELDLGTTQTDLSVLQARCQKISVDAHYQECRERSIDYGS

Foldseek 3Di:
DDDDDDPPDPQQAFLDQLQGGWDDDPDQKTKTKHKAACPGVPQQVQWWFLNWRWDDPVSVVVNVQSRVVVVDVDNQKDWAPKDFPDIHTHDPPDIWMKMWMWHDPDPFKTKIWIFTDDPPDDPVRRVVRTGMITMIGRDPPCVPPCPDDVVVVVVPDDDDDPVVVQVVCVVNRGGRHD